Protein AF-A0A395MS22-F1 (afdb_monomer_lite)

Structure (mmCIF, N/CA/C/O backbone):
data_AF-A0A395MS22-F1
#
_entry.id   AF-A0A395MS22-F1
#
loop_
_atom_site.group_PDB
_atom_site.id
_atom_site.type_symbol
_atom_site.label_atom_id
_atom_site.label_alt_id
_atom_site.label_comp_id
_atom_site.label_asym_id
_atom_site.label_entity_id
_atom_site.label_seq_id
_atom_site.pdbx_PDB_ins_code
_atom_site.Cartn_x
_atom_site.Cartn_y
_atom_site.Cartn_z
_atom_site.occupancy
_atom_site.B_iso_or_equiv
_atom_site.auth_seq_id
_atom_site.auth_comp_id
_atom_site.auth_asym_id
_atom_site.auth_atom_id
_atom_site.pdbx_PDB_model_num
ATOM 1 N N . MET A 1 1 ? 5.372 18.280 -70.858 1.00 36.75 1 MET A N 1
ATOM 2 C CA . MET A 1 1 ? 4.639 19.552 -70.678 1.00 36.75 1 MET A CA 1
ATOM 3 C C . MET A 1 1 ? 4.523 19.834 -69.182 1.00 36.75 1 MET A C 1
ATOM 5 O O . MET A 1 1 ? 4.367 18.873 -68.437 1.00 36.75 1 MET A O 1
ATOM 9 N N . PRO A 1 2 ? 4.733 21.084 -68.743 1.00 40.03 2 PRO A N 1
ATOM 10 C CA . PRO A 1 2 ? 5.132 21.445 -67.386 1.00 40.03 2 PRO A CA 1
ATOM 11 C C . PRO A 1 2 ? 3.958 21.828 -66.469 1.00 40.03 2 PRO A C 1
ATOM 13 O O . PRO A 1 2 ? 2.863 22.101 -66.941 1.00 40.03 2 PRO A O 1
ATOM 16 N N . ARG A 1 3 ? 4.280 21.835 -65.163 1.00 41.69 3 ARG A N 1
ATOM 17 C CA . ARG A 1 3 ? 3.742 22.587 -64.005 1.00 41.69 3 ARG A CA 1
ATOM 18 C C . ARG A 1 3 ? 2.444 23.384 -64.189 1.00 41.69 3 ARG A C 1
ATOM 20 O O . ARG A 1 3 ? 2.368 24.204 -65.088 1.00 41.69 3 ARG A O 1
ATOM 27 N N . ILE A 1 4 ? 1.601 23.350 -63.152 1.00 37.75 4 ILE A N 1
ATOM 28 C CA . ILE A 1 4 ? 1.313 24.522 -62.301 1.00 37.75 4 ILE A CA 1
ATOM 29 C C . ILE A 1 4 ? 0.740 24.038 -60.957 1.00 37.75 4 ILE A C 1
ATOM 31 O O . ILE A 1 4 ? -0.178 23.226 -60.901 1.00 37.75 4 ILE A O 1
ATOM 35 N N . ILE A 1 5 ? 1.352 24.533 -59.882 1.00 44.81 5 ILE A N 1
ATOM 36 C CA . ILE A 1 5 ? 0.861 24.513 -58.503 1.00 44.81 5 ILE A CA 1
ATOM 37 C C . ILE A 1 5 ? -0.073 25.716 -58.370 1.00 44.81 5 ILE A C 1
ATOM 39 O O . ILE A 1 5 ? 0.340 26.824 -58.705 1.00 44.81 5 ILE A O 1
ATOM 43 N N . VAL A 1 6 ? -1.282 25.514 -57.849 1.00 39.81 6 VAL A N 1
ATOM 44 C CA . VAL A 1 6 ? -2.082 26.593 -57.260 1.00 39.81 6 VAL A CA 1
ATOM 45 C C . VAL A 1 6 ? -2.468 26.160 -55.856 1.00 39.81 6 VAL A C 1
ATOM 47 O O . VAL A 1 6 ? -3.246 25.232 -55.655 1.00 39.81 6 VAL A O 1
ATOM 50 N N . THR A 1 7 ? -1.846 26.827 -54.895 1.00 39.06 7 THR A N 1
ATOM 51 C CA . THR A 1 7 ? -2.273 26.933 -53.506 1.00 39.06 7 THR A CA 1
ATOM 52 C C . THR A 1 7 ? -3.483 27.858 -53.425 1.00 39.06 7 THR A C 1
ATOM 54 O O . THR A 1 7 ? -3.456 28.936 -54.017 1.00 39.06 7 THR A O 1
ATOM 57 N N . SER A 1 8 ? -4.496 27.482 -52.650 1.00 40.91 8 SER A N 1
ATOM 58 C CA . SER A 1 8 ? -5.418 28.449 -52.057 1.00 40.91 8 SER A CA 1
ATOM 59 C C . SER A 1 8 ? -5.625 28.051 -50.605 1.00 40.91 8 SER A C 1
ATOM 61 O O . SER A 1 8 ? -6.236 27.025 -50.310 1.00 40.91 8 SER A O 1
ATOM 63 N N . ASP A 1 9 ? -5.026 28.850 -49.729 1.00 40.56 9 ASP A N 1
ATOM 64 C CA . ASP A 1 9 ? -5.395 28.946 -48.329 1.00 40.56 9 ASP A CA 1
ATOM 65 C C . ASP A 1 9 ? -6.841 29.435 -48.250 1.00 40.56 9 ASP A C 1
ATOM 67 O O . ASP A 1 9 ? -7.204 30.385 -48.943 1.00 40.56 9 ASP A O 1
ATOM 71 N N . ASP A 1 10 ? -7.639 28.832 -47.371 1.00 38.44 10 ASP A N 1
ATOM 72 C CA . ASP A 1 10 ? -8.689 29.591 -46.712 1.00 38.44 10 ASP A CA 1
ATOM 73 C C . ASP A 1 10 ? -8.792 29.222 -45.234 1.00 38.44 10 ASP A C 1
ATOM 75 O O . ASP A 1 10 ? -8.967 28.075 -44.816 1.00 38.44 10 ASP A O 1
ATOM 79 N N . SER A 1 11 ? -8.606 30.278 -44.457 1.00 42.09 11 SER A N 1
ATOM 80 C CA . SER A 1 11 ? -8.633 30.372 -43.013 1.00 42.09 11 SER A CA 1
ATOM 81 C C . SER A 1 11 ? -10.008 29.986 -42.462 1.00 42.09 11 SER A C 1
ATOM 83 O O . SER A 1 11 ? -10.991 30.690 -42.689 1.00 42.09 11 SER A O 1
ATOM 85 N N . ALA A 1 12 ? -10.044 28.980 -41.591 1.00 39.88 12 ALA A N 1
ATOM 86 C CA . ALA A 1 12 ? -11.049 28.896 -40.539 1.00 39.88 12 ALA A CA 1
ATOM 87 C C . ALA A 1 12 ? -10.348 28.997 -39.179 1.00 39.88 12 ALA A C 1
ATOM 89 O O . ALA A 1 12 ? -9.900 28.009 -38.600 1.00 39.88 12 ALA A O 1
ATOM 90 N N . LYS A 1 13 ? -10.257 30.233 -38.674 1.00 47.75 13 LYS A N 1
ATOM 91 C CA . LYS A 1 13 ? -10.123 30.497 -37.242 1.00 47.75 13 LYS A CA 1
ATOM 92 C C . LYS A 1 13 ? -11.355 29.926 -36.538 1.00 47.75 13 LYS A C 1
ATOM 94 O O . LYS A 1 13 ? -12.445 30.475 -36.662 1.00 47.75 13 LYS A O 1
ATOM 99 N N . ALA A 1 14 ? -11.160 28.868 -35.768 1.00 41.50 14 ALA A N 1
ATOM 100 C CA . ALA A 1 14 ? -12.005 28.560 -34.629 1.00 41.50 14 ALA A CA 1
ATOM 101 C C . ALA A 1 14 ? -11.072 28.386 -33.435 1.00 41.50 14 ALA A C 1
ATOM 103 O O . ALA A 1 14 ? -10.351 27.395 -33.324 1.00 41.50 14 ALA A O 1
ATOM 104 N N . GLU A 1 15 ? -11.053 29.410 -32.586 1.00 50.62 15 GLU A N 1
ATOM 105 C CA . GLU A 1 15 ? -10.594 29.271 -31.217 1.00 50.62 15 GLU A CA 1
ATOM 106 C C . GLU A 1 15 ? -11.362 28.123 -30.568 1.00 50.62 15 GLU A C 1
ATOM 108 O O . GLU A 1 15 ? -12.590 28.050 -30.595 1.00 50.62 15 GLU A O 1
ATOM 113 N N . GLY A 1 16 ? -10.597 27.198 -30.021 1.00 42.25 16 GLY A N 1
ATOM 114 C CA . GLY A 1 16 ? -11.082 26.040 -29.311 1.00 42.25 16 GLY A CA 1
ATOM 115 C C . GLY A 1 16 ? -9.947 25.577 -28.432 1.00 42.25 16 GLY A C 1
ATOM 116 O O . GLY A 1 16 ? -9.308 24.567 -28.722 1.00 42.25 16 GLY A O 1
ATOM 117 N N . ASP A 1 17 ? -9.662 26.366 -27.397 1.00 46.28 17 ASP A N 1
ATOM 118 C CA . ASP A 1 17 ? -8.822 25.973 -26.277 1.00 46.28 17 ASP A CA 1
ATOM 119 C C . ASP A 1 17 ? -9.337 24.649 -25.703 1.00 46.28 17 ASP A C 1
ATOM 121 O O . ASP A 1 17 ? -10.204 24.579 -24.837 1.00 46.28 17 ASP A O 1
ATOM 125 N N . CYS A 1 18 ? -8.795 23.555 -26.216 1.00 46.09 18 CYS A N 1
ATOM 126 C CA . CYS A 1 18 ? -8.894 22.229 -25.632 1.00 46.09 18 CYS A CA 1
ATOM 127 C C . CYS A 1 18 ? -7.489 21.650 -25.491 1.00 46.09 18 CYS A C 1
ATOM 129 O O . CYS A 1 18 ? -7.204 20.503 -25.830 1.00 46.09 18 CYS A O 1
ATOM 131 N N . SER A 1 19 ? -6.606 22.453 -24.893 1.00 47.00 19 SER A N 1
ATOM 132 C CA . SER A 1 19 ? -5.432 21.962 -24.177 1.00 47.00 19 SER A CA 1
ATOM 133 C C . SER A 1 19 ? -5.878 21.257 -22.886 1.00 47.00 19 SER A C 1
ATOM 135 O O . SER A 1 19 ? -5.670 21.733 -21.773 1.00 47.00 19 SER A O 1
ATOM 137 N N . SER A 1 20 ? -6.495 20.086 -23.019 1.00 50.97 20 SER A N 1
ATOM 138 C CA . SER A 1 20 ? -6.638 19.127 -21.920 1.00 50.97 20 SER A CA 1
ATOM 139 C C . SER A 1 20 ? -6.017 17.801 -22.340 1.00 50.97 20 SER A C 1
ATOM 141 O O . SER A 1 20 ? -6.652 16.751 -22.405 1.00 50.97 20 SER A O 1
ATOM 143 N N . SER A 1 21 ? -4.718 17.847 -22.656 1.00 54.06 21 SER A N 1
ATOM 144 C CA . SER A 1 21 ? -3.966 16.618 -22.870 1.00 54.06 21 SER A CA 1
ATOM 145 C C . SER A 1 21 ? -3.987 15.816 -21.564 1.00 54.06 21 SER A C 1
ATOM 147 O O . SER A 1 21 ? -3.520 16.272 -20.520 1.00 54.06 21 SER A O 1
ATOM 149 N N . LEU A 1 22 ? -4.510 14.589 -21.630 1.00 52.47 22 LEU A N 1
ATOM 150 C CA . LEU A 1 22 ? -4.380 13.541 -20.605 1.00 52.47 22 LEU A CA 1
ATOM 151 C C . LEU A 1 22 ? -2.950 13.436 -20.040 1.00 52.47 22 LEU A C 1
ATOM 153 O O . LEU A 1 22 ? -2.745 13.016 -18.906 1.00 52.47 22 LEU A O 1
ATOM 157 N N . ARG A 1 23 ? -1.967 13.869 -20.833 1.00 57.12 23 ARG A N 1
ATOM 158 C CA . ARG A 1 23 ? -0.546 13.931 -20.509 1.00 57.12 23 ARG A CA 1
ATOM 159 C C . ARG A 1 23 ? -0.193 14.941 -19.411 1.00 57.12 23 ARG A C 1
ATOM 161 O O . ARG A 1 23 ? 0.761 14.686 -18.687 1.00 57.12 23 ARG A O 1
ATOM 168 N N . ALA A 1 24 ? -0.938 16.041 -19.273 1.00 53.59 24 ALA A N 1
ATOM 169 C CA . ALA A 1 24 ? -0.745 17.011 -18.190 1.00 53.59 24 ALA A CA 1
ATOM 170 C C . ALA A 1 24 ? -1.230 16.446 -16.844 1.00 53.59 24 ALA A C 1
ATOM 172 O O . ALA A 1 24 ? -0.535 16.549 -15.843 1.00 53.59 24 ALA A O 1
ATOM 173 N N . ARG A 1 25 ? -2.364 15.730 -16.846 1.00 56.53 25 ARG A N 1
ATOM 174 C CA . ARG A 1 25 ? -2.938 15.102 -15.641 1.00 56.53 25 ARG A CA 1
ATOM 175 C C . ARG A 1 25 ? -2.123 13.933 -15.083 1.00 56.53 25 ARG A C 1
ATOM 177 O O . ARG A 1 25 ? -2.318 13.573 -13.934 1.00 56.53 25 ARG A O 1
ATOM 184 N N . LEU A 1 26 ? -1.237 13.339 -15.883 1.00 53.25 26 LEU A N 1
ATOM 185 C CA . LEU A 1 26 ? -0.375 12.229 -15.462 1.00 53.25 26 LEU A CA 1
ATOM 186 C C . LEU A 1 26 ? 0.918 12.681 -14.765 1.00 53.25 26 LEU A C 1
ATOM 188 O O . LEU A 1 26 ? 1.702 11.828 -14.365 1.00 53.25 26 LEU A O 1
ATOM 192 N N . ARG A 1 27 ? 1.191 13.992 -14.698 1.00 52.91 27 ARG A N 1
ATOM 193 C CA . ARG A 1 27 ? 2.413 14.533 -14.080 1.00 52.91 27 ARG A CA 1
ATOM 194 C C . ARG A 1 27 ? 2.196 15.166 -12.707 1.00 52.91 27 ARG A C 1
ATOM 196 O O . ARG A 1 27 ? 3.176 15.306 -11.985 1.00 52.91 27 ARG A O 1
ATOM 203 N N . ASP A 1 28 ? 0.958 15.474 -12.332 1.00 45.06 28 ASP A N 1
ATOM 204 C CA . ASP A 1 28 ? 0.628 16.010 -11.009 1.00 45.06 28 ASP A CA 1
ATOM 205 C C . ASP A 1 28 ? 0.256 14.876 -10.042 1.00 45.06 28 ASP A C 1
ATOM 207 O O . ASP A 1 28 ? -0.880 14.752 -9.587 1.00 45.06 28 ASP A O 1
ATOM 211 N N . ASP A 1 29 ? 1.239 14.034 -9.721 1.00 49.19 29 ASP A N 1
ATOM 212 C CA . ASP A 1 29 ? 1.166 13.118 -8.580 1.00 49.19 29 ASP A CA 1
ATOM 213 C C . ASP A 1 29 ? 1.423 13.912 -7.292 1.00 49.19 29 ASP A C 1
ATOM 215 O O . ASP A 1 29 ? 2.522 13.923 -6.737 1.00 49.19 29 ASP A O 1
ATOM 219 N N . THR A 1 30 ? 0.388 14.595 -6.801 1.00 53.47 30 THR A N 1
ATOM 220 C CA . THR A 1 30 ? 0.322 14.938 -5.373 1.00 53.47 30 THR A CA 1
ATOM 221 C C . THR A 1 30 ? -0.524 13.855 -4.702 1.00 53.47 30 THR A C 1
ATOM 223 O O . THR A 1 30 ? -1.691 13.700 -5.075 1.00 53.47 30 THR A O 1
ATOM 226 N N . PRO A 1 31 ? 0.011 13.062 -3.755 1.00 53.16 31 PRO A N 1
ATOM 227 C CA . PRO A 1 31 ? -0.791 12.053 -3.076 1.00 53.16 31 PRO A CA 1
ATOM 228 C C . PRO A 1 31 ? -1.942 12.741 -2.322 1.00 53.16 31 PRO A C 1
ATOM 230 O O . PRO A 1 31 ? -1.718 13.787 -1.707 1.00 53.16 31 PRO A O 1
ATOM 233 N N . PRO A 1 32 ? -3.173 12.197 -2.345 1.00 48.91 32 PRO A N 1
ATOM 234 C CA . PRO A 1 32 ? -4.266 12.738 -1.552 1.00 48.91 32 PRO A CA 1
ATOM 235 C C . PRO A 1 32 ? -3.952 12.553 -0.064 1.00 48.91 32 PRO A C 1
ATOM 237 O O . PRO A 1 32 ? -4.176 11.496 0.523 1.00 48.91 32 PRO A O 1
ATOM 240 N N . THR A 1 33 ? -3.422 13.603 0.557 1.00 50.25 33 THR A N 1
ATOM 241 C CA . THR A 1 33 ? -3.323 13.725 2.008 1.00 50.25 33 THR A CA 1
ATOM 242 C C . THR A 1 33 ? -4.715 14.040 2.537 1.00 50.25 33 THR A C 1
ATOM 244 O O . THR A 1 33 ? -5.146 15.187 2.447 1.00 50.25 33 THR A O 1
ATOM 247 N N . SER A 1 34 ? -5.438 13.020 3.013 1.00 51.25 34 SER A N 1
ATOM 248 C CA . SER A 1 34 ? -6.336 13.022 4.192 1.00 51.25 34 SER A CA 1
ATOM 249 C C . SER A 1 34 ? -7.382 11.899 4.090 1.00 51.25 34 SER A C 1
ATOM 251 O O . SER A 1 34 ? -8.039 11.773 3.052 1.00 51.25 34 SER A O 1
ATOM 253 N N . PRO A 1 35 ? -7.627 11.123 5.160 1.00 47.34 35 PRO A N 1
ATOM 254 C CA . PRO A 1 35 ? -8.834 10.315 5.272 1.00 47.34 35 PRO A CA 1
ATOM 255 C C . PRO A 1 35 ? -10.059 11.228 5.442 1.00 47.34 35 PRO A C 1
ATOM 257 O O . PRO A 1 35 ? -10.023 12.237 6.140 1.00 47.34 35 PRO A O 1
ATOM 260 N N . SER A 1 36 ? -11.163 10.881 4.783 1.00 45.06 36 SER A N 1
ATOM 261 C CA . SER A 1 3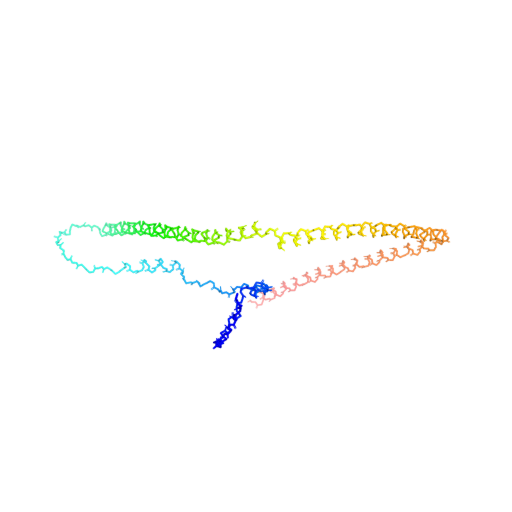6 ? -12.442 11.571 4.957 1.00 45.06 36 SER A CA 1
ATOM 262 C C . SER A 1 36 ? -13.027 11.246 6.338 1.00 45.06 36 SER A C 1
ATOM 264 O O . SER A 1 36 ? -13.686 10.218 6.485 1.00 45.06 36 SER A O 1
ATOM 26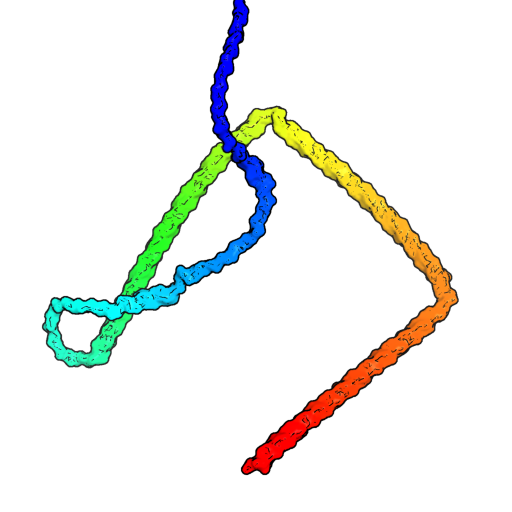6 N N . ASP A 1 37 ? -12.870 12.157 7.303 1.00 50.66 37 ASP A N 1
ATOM 267 C CA . ASP A 1 37 ? -13.540 12.187 8.621 1.00 50.66 37 ASP A CA 1
ATOM 268 C C . ASP A 1 37 ? -15.052 12.475 8.511 1.00 50.66 37 ASP A C 1
ATOM 270 O O . ASP A 1 37 ? -15.602 13.395 9.117 1.00 50.66 37 ASP A O 1
ATOM 274 N N . LYS A 1 38 ? -15.774 11.696 7.703 1.00 47.81 38 LYS A N 1
ATOM 275 C CA . LYS A 1 38 ? -17.240 11.729 7.712 1.00 47.81 38 LYS A CA 1
ATOM 276 C C . LYS A 1 38 ? -17.728 10.614 8.630 1.00 47.81 38 LYS A C 1
ATOM 278 O O . LYS A 1 38 ? -17.510 9.447 8.298 1.00 47.81 38 LYS A O 1
ATOM 283 N N . PRO A 1 39 ? -18.403 10.934 9.752 1.00 43.97 39 PRO A N 1
ATOM 284 C CA . PRO A 1 39 ? -19.029 9.921 10.582 1.00 43.97 39 PRO A CA 1
ATOM 285 C C . PRO A 1 39 ? -19.985 9.118 9.708 1.00 43.97 39 PRO A C 1
ATOM 287 O O . PRO A 1 39 ? -20.851 9.685 9.036 1.00 43.97 39 PRO A O 1
ATOM 290 N N . ILE A 1 40 ? -19.810 7.798 9.703 1.00 47.94 40 ILE A N 1
ATOM 291 C CA . ILE A 1 40 ? -20.763 6.874 9.095 1.00 47.94 40 ILE A CA 1
ATOM 292 C C . ILE A 1 40 ? -22.139 7.237 9.675 1.00 47.94 40 ILE A C 1
ATOM 294 O O . ILE A 1 40 ? -22.284 7.254 10.902 1.00 47.94 40 ILE A O 1
ATOM 298 N N . PRO A 1 41 ? -23.145 7.582 8.850 1.00 46.41 41 PRO A N 1
ATOM 299 C CA . PRO A 1 41 ? -24.439 7.950 9.381 1.00 46.41 41 PRO A CA 1
ATOM 300 C C . PRO A 1 41 ? -25.032 6.715 10.055 1.00 46.41 41 PRO A C 1
ATOM 302 O O . PRO A 1 41 ? -25.418 5.759 9.384 1.00 46.41 41 PRO A O 1
ATOM 305 N N . TYR A 1 42 ? -25.135 6.755 11.384 1.00 49.41 42 TYR A N 1
ATOM 306 C CA . TYR A 1 42 ? -25.958 5.861 12.198 1.00 49.41 42 TYR A CA 1
ATOM 307 C C . TYR A 1 42 ? -27.445 6.115 11.885 1.00 49.41 42 TYR A C 1
ATOM 309 O O . TYR A 1 42 ? -28.226 6.569 12.715 1.00 49.41 42 TYR A O 1
ATOM 317 N N . LYS A 1 43 ? -27.854 5.867 10.641 1.00 52.12 43 LYS A N 1
ATOM 318 C CA . LYS A 1 43 ? -29.240 5.915 10.176 1.00 52.12 43 LYS A CA 1
ATOM 319 C C . LYS A 1 43 ? -29.645 4.515 9.747 1.00 52.12 43 LYS A C 1
ATOM 321 O O . LYS A 1 43 ? -29.776 4.248 8.563 1.00 52.12 43 LYS A O 1
ATOM 326 N N . ASN A 1 44 ? -29.716 3.618 10.725 1.00 56.53 44 ASN A N 1
ATOM 327 C CA . ASN A 1 44 ? -30.572 2.428 10.757 1.00 56.53 44 ASN A CA 1
ATOM 328 C C . ASN A 1 44 ? -30.199 1.634 12.006 1.00 56.53 44 ASN A C 1
ATOM 330 O O . ASN A 1 44 ? -29.506 0.620 11.952 1.00 56.53 44 ASN A O 1
ATOM 334 N N . ASN A 1 45 ? -30.638 2.131 13.164 1.00 58.06 45 ASN A N 1
ATOM 335 C CA . ASN A 1 45 ? -30.622 1.328 14.374 1.00 58.06 45 ASN A CA 1
ATOM 336 C C . ASN A 1 45 ? -31.663 0.213 14.192 1.00 58.06 45 ASN A C 1
ATOM 338 O O . ASN A 1 45 ? -32.861 0.428 14.384 1.00 58.06 45 ASN A O 1
ATOM 342 N N . ILE A 1 46 ? -31.194 -0.961 13.762 1.00 59.50 46 ILE A N 1
ATOM 343 C CA . ILE A 1 46 ? -31.990 -2.175 13.519 1.00 59.50 46 ILE A CA 1
ATOM 344 C C . ILE A 1 46 ? -32.885 -2.481 14.731 1.00 59.50 46 ILE A C 1
ATOM 346 O O . ILE A 1 46 ? -34.016 -2.935 14.569 1.00 59.50 46 ILE A O 1
ATOM 350 N N . TYR A 1 47 ? -32.428 -2.128 15.935 1.00 51.25 47 TYR A N 1
ATOM 351 C CA . TYR A 1 47 ? -33.178 -2.258 17.179 1.00 51.25 47 TYR A CA 1
ATOM 352 C C . TYR A 1 47 ? -34.501 -1.470 17.152 1.00 51.25 47 TYR A C 1
ATOM 354 O O . TYR A 1 47 ? -35.560 -2.011 17.466 1.00 51.25 47 TYR A O 1
ATOM 362 N N . HIS A 1 48 ? -34.490 -0.222 16.672 1.00 58.97 48 HIS A N 1
ATOM 363 C CA . HIS A 1 48 ? -35.709 0.583 16.532 1.00 58.97 48 HIS A CA 1
ATOM 364 C C . HIS A 1 48 ? -36.622 0.090 15.406 1.00 58.97 48 HIS A C 1
ATOM 366 O O . HIS A 1 48 ? -37.844 0.159 15.534 1.00 58.97 48 HIS A O 1
ATOM 372 N N . GLN A 1 49 ? -36.057 -0.445 14.323 1.00 61.06 49 GLN A N 1
ATOM 373 C CA . GLN A 1 49 ? -36.837 -0.963 13.198 1.00 61.06 49 GLN A CA 1
ATOM 374 C C . GLN A 1 49 ? -37.597 -2.247 13.572 1.00 61.06 49 GLN A C 1
ATOM 376 O O . GLN A 1 49 ? -38.758 -2.414 13.192 1.00 61.06 49 GLN A O 1
ATOM 381 N N . VAL A 1 50 ? -36.988 -3.119 14.381 1.00 57.12 50 VAL A N 1
ATOM 382 C CA . VAL A 1 50 ? -37.642 -4.317 14.932 1.00 57.12 50 VAL A CA 1
ATOM 383 C C . VAL A 1 50 ? -38.761 -3.928 15.904 1.00 57.12 50 VAL A C 1
ATOM 385 O O . VAL A 1 50 ? -39.869 -4.455 15.796 1.00 57.12 50 VAL A O 1
ATOM 388 N N . HIS A 1 51 ? -38.536 -2.936 16.770 1.00 59.53 51 HIS A N 1
ATOM 389 C CA . HIS A 1 51 ? -39.575 -2.433 17.676 1.00 59.53 51 HIS A CA 1
ATOM 390 C C . HIS A 1 51 ? -40.752 -1.767 16.943 1.00 59.53 51 HIS A C 1
ATOM 392 O O . HIS A 1 51 ? -41.905 -2.016 17.295 1.00 59.53 51 HIS A O 1
ATOM 398 N N . ALA A 1 52 ? -40.500 -0.993 15.883 1.00 62.25 52 ALA A N 1
ATOM 399 C CA . ALA A 1 52 ? -41.559 -0.398 15.060 1.00 62.25 52 ALA A CA 1
ATOM 400 C C . ALA A 1 52 ? -42.393 -1.459 14.313 1.00 62.25 52 ALA A C 1
ATOM 402 O O . ALA A 1 52 ? -43.609 -1.314 14.162 1.00 62.25 52 ALA A O 1
ATOM 403 N N . SER A 1 53 ? -41.752 -2.556 13.899 1.00 56.09 53 SER A N 1
ATOM 404 C CA . SER A 1 53 ? -42.397 -3.685 13.213 1.00 56.09 53 SER A CA 1
ATOM 405 C C . SER A 1 53 ? -43.279 -4.534 14.137 1.00 56.09 53 SER A C 1
ATOM 407 O O . SER A 1 53 ? -44.198 -5.199 13.660 1.00 56.09 53 SER A O 1
ATOM 409 N N . LEU A 1 54 ? -42.992 -4.529 15.442 1.00 57.00 54 LEU A N 1
ATOM 410 C CA . LEU A 1 54 ? -43.757 -5.231 16.478 1.00 57.00 54 LEU A CA 1
ATOM 411 C C . LEU A 1 54 ? -44.861 -4.348 17.081 1.00 57.00 54 LEU A C 1
ATOM 413 O O . LEU A 1 54 ? -45.935 -4.850 17.399 1.00 57.00 54 LEU A O 1
ATOM 417 N N . GLY A 1 55 ? -44.636 -3.034 17.191 1.00 50.44 55 GLY A N 1
ATOM 418 C CA . GLY A 1 55 ? -45.601 -2.091 17.769 1.00 50.44 55 GLY A CA 1
ATOM 419 C C . GLY A 1 55 ? -46.814 -1.783 16.883 1.00 50.44 55 GLY A C 1
ATOM 420 O O . GLY A 1 55 ? -47.845 -1.347 17.385 1.00 50.44 55 GLY A O 1
ATOM 421 N N . THR A 1 56 ? -46.728 -2.032 15.573 1.00 48.09 56 THR A N 1
ATOM 422 C CA . THR A 1 56 ? -47.785 -1.684 14.604 1.00 48.09 56 THR A CA 1
ATOM 423 C C . THR A 1 56 ? -48.852 -2.766 14.392 1.00 48.09 56 THR A C 1
ATOM 425 O O . THR A 1 56 ? -49.879 -2.472 13.791 1.00 48.09 56 THR A O 1
ATOM 428 N N . HIS A 1 57 ? -48.680 -3.987 14.918 1.00 48.56 57 HIS A N 1
ATOM 429 C CA . HIS A 1 57 ? -49.658 -5.088 14.764 1.00 48.56 57 HIS A CA 1
ATOM 430 C C . HIS A 1 57 ? -50.702 -5.181 15.894 1.00 48.56 57 HIS A C 1
ATOM 432 O O . HIS A 1 57 ? -51.496 -6.117 15.925 1.00 48.56 57 HIS A O 1
ATOM 438 N N . LEU A 1 58 ? -50.749 -4.202 16.807 1.00 46.56 58 LEU A N 1
ATOM 439 C CA . LEU A 1 58 ? -51.755 -4.136 17.881 1.00 46.56 58 LEU A CA 1
ATOM 440 C C . LEU A 1 58 ? -53.069 -3.444 17.475 1.00 46.56 58 LEU A C 1
ATOM 442 O O . LEU A 1 58 ? -53.997 -3.367 18.282 1.00 46.56 58 LEU A O 1
ATOM 446 N N . THR A 1 59 ? -53.212 -2.982 16.231 1.00 47.44 59 THR A N 1
ATOM 447 C CA . THR A 1 59 ? -54.508 -2.522 15.717 1.00 47.44 59 THR A CA 1
ATOM 448 C C . THR A 1 59 ? -55.337 -3.719 15.259 1.00 47.44 59 THR A C 1
ATOM 450 O O . THR A 1 59 ? -55.367 -4.111 14.096 1.00 47.44 59 THR A O 1
ATOM 453 N N . VAL A 1 60 ? -56.026 -4.313 16.232 1.00 48.69 60 VAL A N 1
ATOM 454 C CA . VAL A 1 60 ? -57.100 -5.294 16.040 1.00 48.69 60 VAL A CA 1
ATOM 455 C C . VAL A 1 60 ? -58.030 -4.836 14.902 1.00 48.69 60 VAL A C 1
ATOM 457 O O . VAL A 1 60 ? -58.660 -3.779 15.030 1.00 48.69 60 VAL A O 1
ATOM 460 N N . PRO A 1 61 ? -58.184 -5.599 13.802 1.00 41.66 61 PRO A N 1
ATOM 461 C CA . PRO A 1 61 ? -59.208 -5.304 12.813 1.00 41.66 61 PRO A CA 1
ATOM 462 C C . PRO A 1 61 ? -60.581 -5.542 13.444 1.00 41.66 61 PRO A C 1
ATOM 464 O O . PRO A 1 61 ? -60.875 -6.633 13.941 1.00 41.66 61 PRO A O 1
ATOM 467 N N . LYS A 1 62 ? -61.432 -4.510 13.431 1.00 51.78 62 LYS A N 1
ATOM 468 C CA . LYS A 1 62 ? -62.841 -4.623 13.815 1.00 51.78 62 LYS A CA 1
ATOM 469 C C . LYS A 1 62 ? -63.517 -5.716 12.983 1.00 51.78 62 LYS A C 1
ATOM 471 O O . LYS A 1 62 ? -63.400 -5.777 11.763 1.00 51.78 62 LYS A O 1
ATOM 476 N N . THR A 1 63 ? -64.222 -6.569 13.708 1.00 50.38 63 THR A N 1
ATOM 477 C CA . THR A 1 63 ? -64.948 -7.758 13.277 1.00 50.38 63 THR A CA 1
ATOM 478 C C . THR A 1 63 ? -65.910 -7.512 12.111 1.00 50.38 63 THR A C 1
ATOM 480 O O . THR A 1 63 ? -66.700 -6.570 12.120 1.00 50.38 63 THR A O 1
ATOM 483 N N . THR A 1 64 ? -65.949 -8.446 11.157 1.00 37.56 64 THR A N 1
ATOM 484 C CA . THR A 1 64 ? -67.167 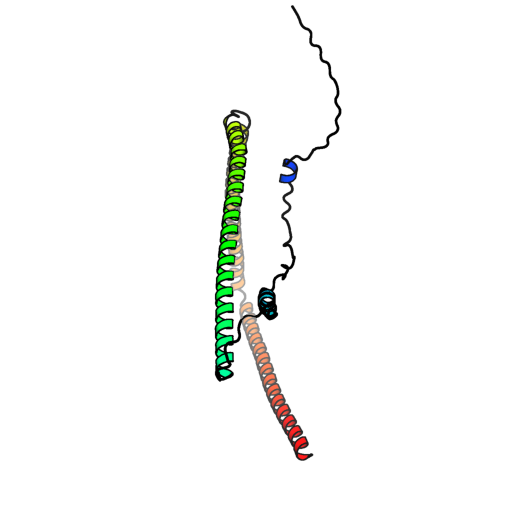-8.727 10.383 1.00 37.56 64 THR A CA 1
ATOM 485 C C . THR A 1 64 ? -67.701 -10.100 10.775 1.00 37.56 64 THR A C 1
ATOM 487 O O . THR A 1 64 ? -67.009 -11.114 10.764 1.00 37.56 64 THR A O 1
ATOM 490 N N . LYS A 1 65 ? -68.949 -10.066 11.240 1.00 59.94 65 LYS A N 1
ATOM 491 C CA . LYS A 1 65 ? -69.734 -11.141 11.845 1.00 59.94 65 LYS A CA 1
ATOM 492 C C . LYS A 1 65 ? -69.861 -12.351 10.916 1.00 59.94 65 LYS A C 1
ATOM 494 O O . LYS A 1 65 ? -70.223 -12.163 9.758 1.00 59.94 65 LYS A O 1
ATOM 499 N N . LYS A 1 66 ? -69.793 -13.568 11.474 1.00 38.06 66 LYS A N 1
ATOM 500 C CA . LYS A 1 66 ? -70.818 -14.598 11.222 1.00 38.06 66 LYS A CA 1
ATOM 501 C C . LYS A 1 66 ? -70.809 -15.733 12.258 1.00 38.06 66 LYS A C 1
ATOM 503 O O . LYS A 1 66 ? -69.794 -16.364 12.507 1.00 38.06 66 LYS A O 1
ATOM 508 N N . VAL A 1 67 ? -72.026 -15.960 12.758 1.00 39.94 67 VAL A N 1
ATOM 509 C CA . VAL A 1 67 ? -72.605 -17.152 13.398 1.00 39.94 67 VAL A CA 1
ATOM 510 C C . VAL A 1 67 ? -72.106 -17.523 14.800 1.00 39.94 67 VAL A C 1
ATOM 512 O O . VAL A 1 67 ? -71.068 -18.133 15.016 1.00 39.94 67 VAL A O 1
ATOM 515 N N . ILE A 1 68 ? -72.974 -17.171 15.748 1.00 51.94 68 ILE A N 1
ATOM 516 C CA . ILE A 1 68 ? -73.025 -17.574 17.150 1.00 51.94 68 ILE A CA 1
ATOM 517 C C . ILE A 1 68 ? -73.149 -19.104 17.236 1.00 51.94 68 ILE A C 1
ATOM 519 O O . ILE A 1 68 ? -74.140 -19.668 16.776 1.00 51.94 68 ILE A O 1
ATOM 523 N N . GLN A 1 69 ? -72.188 -19.760 17.888 1.00 41.53 69 GLN A N 1
ATOM 524 C CA . GLN A 1 69 ? -72.428 -21.018 18.599 1.00 41.53 69 GLN A CA 1
ATOM 525 C C . GLN A 1 69 ? -72.398 -20.731 20.105 1.00 41.53 69 GLN A C 1
ATOM 527 O O . GLN A 1 69 ? -71.636 -19.886 20.573 1.00 41.53 69 GLN A O 1
ATOM 532 N N . LYS A 1 70 ? -73.317 -21.377 20.830 1.00 38.78 70 LYS A N 1
ATOM 533 C CA . LYS A 1 70 ? -73.639 -21.164 22.250 1.00 38.78 70 LYS A CA 1
ATOM 534 C C . LYS A 1 70 ? -72.389 -21.173 23.151 1.00 38.78 70 LYS A C 1
ATOM 536 O O . LYS A 1 70 ? -71.479 -21.958 22.892 1.00 38.78 70 LYS A O 1
ATOM 541 N N . PRO A 1 71 ? -72.363 -20.374 24.237 1.00 46.12 71 PRO A N 1
ATOM 542 C CA . PRO A 1 71 ? -71.256 -20.369 25.181 1.00 46.12 71 PRO A CA 1
ATOM 543 C C . PRO A 1 71 ? -71.321 -21.641 26.031 1.00 46.12 71 PRO A C 1
ATOM 545 O O . PRO A 1 71 ? -71.962 -21.694 27.078 1.00 46.12 71 PRO A O 1
ATOM 548 N N . GLU A 1 72 ? -70.667 -22.697 25.562 1.00 48.59 72 GLU A N 1
ATOM 549 C CA . GLU A 1 72 ? -70.201 -23.756 26.447 1.00 48.59 72 GLU A CA 1
ATOM 550 C C . GLU A 1 72 ? -69.265 -23.091 27.466 1.00 48.59 72 GLU A C 1
ATOM 552 O O . GLU A 1 72 ? -68.449 -22.252 27.075 1.00 48.59 72 GLU A O 1
ATOM 557 N N . LYS A 1 73 ? -69.433 -23.378 28.764 1.00 53.88 73 LYS A N 1
ATOM 558 C CA . LYS A 1 73 ? -68.665 -22.793 29.879 1.00 53.88 73 LYS A CA 1
ATOM 559 C C . LYS A 1 73 ? -67.172 -23.125 29.735 1.00 53.88 73 LYS A C 1
ATOM 561 O O . LYS A 1 73 ? -66.644 -23.981 30.435 1.00 53.88 73 LYS A O 1
ATOM 566 N N . ARG A 1 74 ? -66.482 -22.481 28.798 1.00 61.66 74 ARG A N 1
ATOM 567 C CA . ARG A 1 74 ? -65.042 -22.596 28.627 1.00 61.66 74 ARG A CA 1
ATOM 568 C C . ARG A 1 74 ? -64.402 -21.665 29.624 1.00 61.66 74 ARG A C 1
ATOM 570 O O . ARG A 1 74 ? -64.555 -20.450 29.511 1.00 61.66 74 ARG A O 1
ATOM 577 N N . ASP A 1 75 ? -63.704 -22.282 30.568 1.00 79.44 75 ASP A N 1
ATOM 578 C CA . ASP A 1 75 ? -62.761 -21.651 31.477 1.00 79.44 75 ASP A CA 1
ATOM 579 C C . ASP A 1 75 ? -62.062 -20.462 30.775 1.00 79.44 75 ASP A C 1
ATOM 581 O O . ASP A 1 75 ? -61.434 -20.660 29.726 1.00 79.44 75 ASP A O 1
ATOM 585 N N . PRO A 1 76 ? -62.198 -19.222 31.279 1.00 81.25 76 PRO A N 1
ATOM 586 C CA . PRO A 1 76 ? -61.572 -18.049 30.670 1.00 81.25 76 PRO A CA 1
ATOM 587 C C . PRO A 1 76 ? -60.051 -18.214 30.540 1.00 81.25 76 PRO A C 1
ATOM 589 O O . PRO A 1 76 ? -59.460 -17.712 29.581 1.00 81.25 76 PRO A O 1
ATOM 592 N N . ALA A 1 77 ? -59.417 -18.998 31.420 1.00 79.69 77 ALA A N 1
ATOM 593 C CA . ALA A 1 77 ? -58.001 -19.324 31.303 1.00 79.69 77 ALA A CA 1
ATOM 594 C C . ALA A 1 77 ? -57.700 -20.253 30.110 1.00 79.69 77 ALA A C 1
ATOM 596 O O . ALA A 1 77 ? -56.610 -20.194 29.541 1.00 79.69 77 ALA A O 1
ATOM 597 N N . ALA A 1 78 ? -58.640 -21.101 29.683 1.00 81.38 78 ALA A N 1
ATOM 598 C CA . ALA A 1 78 ? -58.501 -21.909 28.470 1.00 81.38 78 ALA A CA 1
ATOM 599 C C . ALA A 1 78 ? -58.621 -21.060 27.191 1.00 81.38 78 ALA A C 1
ATOM 601 O O . ALA A 1 78 ? -57.876 -21.282 26.238 1.00 81.38 78 ALA A O 1
ATOM 602 N N . GLN A 1 79 ? -59.497 -20.049 27.179 1.00 83.31 79 GLN A N 1
ATOM 603 C CA . GLN A 1 79 ? -59.622 -19.116 26.048 1.00 83.31 79 GLN A CA 1
ATOM 604 C C . GLN A 1 79 ? -58.375 -18.241 25.895 1.00 83.31 79 GLN A C 1
ATOM 606 O O . GLN A 1 79 ? -57.884 -18.049 24.784 1.00 83.31 79 GLN A O 1
ATOM 611 N N . LEU A 1 80 ? -57.829 -17.759 27.015 1.00 84.69 80 LEU A N 1
ATOM 612 C CA . LEU A 1 80 ? -56.590 -16.992 27.022 1.00 84.69 80 LEU A CA 1
ATOM 613 C C . LEU A 1 80 ? -55.418 -17.829 26.486 1.00 84.69 80 LEU A C 1
ATOM 615 O O . LEU A 1 80 ? -54.678 -17.363 25.623 1.00 84.69 80 LEU A O 1
ATOM 619 N N . ARG A 1 81 ? -55.290 -19.086 26.933 1.00 86.12 81 ARG A N 1
ATOM 620 C CA . ARG A 1 81 ? -54.272 -20.026 26.430 1.00 86.12 81 ARG A CA 1
ATOM 621 C C . ARG A 1 81 ? -54.386 -20.264 24.920 1.00 86.12 81 ARG A C 1
ATOM 623 O O . ARG A 1 81 ? -53.364 -20.212 24.240 1.00 86.12 81 ARG A O 1
ATOM 630 N N . ASP A 1 82 ? -55.595 -20.465 24.388 1.00 86.31 82 ASP A N 1
ATOM 631 C CA . ASP A 1 82 ? -55.811 -20.637 22.939 1.00 86.31 82 ASP A CA 1
ATOM 632 C C . ASP A 1 82 ? -55.458 -19.358 22.154 1.00 86.31 82 ASP A C 1
ATOM 634 O O . ASP A 1 82 ? -54.790 -19.419 21.122 1.00 86.31 82 ASP A O 1
ATOM 638 N N . LEU A 1 83 ? -55.811 -18.174 22.670 1.00 89.31 83 LEU A N 1
ATOM 639 C CA . LEU A 1 83 ? -55.432 -16.893 22.059 1.00 89.31 83 LEU A CA 1
ATOM 640 C C . LEU A 1 83 ? -53.912 -16.688 22.027 1.00 89.31 83 LEU A C 1
ATOM 642 O O . LEU A 1 83 ? -53.378 -16.308 20.985 1.00 89.31 83 LEU A O 1
ATOM 646 N N . TYR A 1 84 ? -53.204 -16.981 23.123 1.00 91.25 84 TYR A N 1
ATOM 647 C CA . TYR A 1 84 ? -51.740 -16.903 23.157 1.00 91.25 84 TYR A CA 1
ATOM 648 C C . TYR A 1 84 ? -51.087 -17.915 22.215 1.00 91.25 84 TYR A C 1
ATOM 650 O O . TYR A 1 84 ? -50.149 -17.554 21.506 1.00 91.25 84 TYR A O 1
ATOM 658 N N . ALA A 1 85 ? -51.594 -19.149 22.152 1.00 93.94 85 ALA A N 1
ATOM 659 C CA . ALA A 1 85 ? -51.086 -20.165 21.235 1.00 93.94 85 ALA A CA 1
ATOM 660 C C . ALA A 1 85 ? -51.269 -19.745 19.768 1.00 93.94 85 ALA A C 1
ATOM 662 O O . ALA A 1 85 ? -50.328 -19.828 18.978 1.00 93.94 85 ALA A O 1
ATOM 663 N N . ARG A 1 86 ? -52.444 -19.213 19.406 1.00 91.69 86 ARG A N 1
ATOM 664 C CA . ARG A 1 86 ? -52.714 -18.693 18.055 1.00 91.69 86 ARG A CA 1
ATOM 665 C C . ARG A 1 86 ? -51.869 -17.475 17.718 1.00 91.69 86 ARG A C 1
ATOM 667 O O . ARG A 1 86 ? -51.371 -17.378 16.601 1.00 91.69 86 ARG A O 1
ATOM 674 N N . MET A 1 87 ? -51.697 -16.553 18.663 1.00 93.50 87 MET A N 1
ATOM 675 C CA . MET A 1 87 ? -50.847 -15.380 18.471 1.00 93.50 87 MET A CA 1
ATOM 676 C C . MET A 1 87 ? -49.384 -15.792 18.287 1.00 93.50 87 MET A C 1
ATOM 678 O O . MET A 1 87 ? -48.741 -15.329 17.350 1.00 93.50 87 MET A O 1
ATOM 682 N N . GLY A 1 88 ? -48.882 -16.707 19.121 1.00 92.75 88 GLY A N 1
ATOM 683 C CA . GLY A 1 88 ? -47.535 -17.262 18.997 1.00 92.75 88 GLY A CA 1
ATOM 684 C C . GLY A 1 88 ? -47.322 -17.963 17.656 1.00 92.75 88 GLY A C 1
ATOM 685 O O . GLY A 1 88 ? -46.330 -17.695 16.978 1.00 92.75 88 GLY A O 1
ATOM 686 N N . LEU A 1 89 ? -48.289 -18.781 17.225 1.00 94.06 89 LEU A N 1
ATOM 687 C CA . LEU A 1 89 ? -48.260 -19.422 15.912 1.00 94.06 89 LEU A CA 1
ATOM 688 C C . LEU A 1 89 ? -48.234 -18.384 14.785 1.00 94.06 89 LEU A C 1
ATOM 690 O O . LEU A 1 89 ? -47.397 -18.494 13.898 1.00 94.06 89 LEU A O 1
ATOM 694 N N . ASN A 1 90 ? -49.087 -17.358 14.845 1.00 93.94 90 ASN A N 1
ATOM 695 C CA . ASN A 1 90 ? -49.156 -16.315 13.823 1.00 93.94 90 ASN A CA 1
ATOM 696 C C . ASN A 1 90 ? -47.858 -15.491 13.737 1.00 93.94 90 ASN A C 1
ATOM 698 O O . ASN A 1 90 ? -47.367 -15.202 12.644 1.00 93.94 90 ASN A O 1
ATOM 702 N N . ILE A 1 91 ? -47.261 -15.145 14.883 1.00 94.50 91 ILE A N 1
ATOM 703 C CA . ILE A 1 91 ? -45.961 -14.461 14.939 1.00 94.50 91 ILE A CA 1
ATOM 704 C C . ILE A 1 91 ? -44.883 -15.342 14.307 1.00 94.50 91 ILE A C 1
ATOM 706 O O . ILE A 1 91 ? -44.113 -14.862 13.476 1.00 94.50 91 ILE A O 1
ATOM 710 N N . HIS A 1 92 ? -44.850 -16.629 14.652 1.00 95.25 92 HIS A N 1
ATOM 711 C CA . HIS A 1 92 ? -43.874 -17.568 14.114 1.00 95.25 92 HIS A CA 1
ATOM 712 C C . HIS A 1 92 ? -44.033 -17.760 12.598 1.00 95.25 92 HIS A C 1
ATOM 714 O O . HIS A 1 92 ? -43.059 -17.628 11.857 1.00 95.25 92 HIS A O 1
ATOM 720 N N . THR A 1 93 ? -45.254 -17.996 12.105 1.00 95.00 93 THR A N 1
ATOM 721 C CA . THR A 1 93 ? -45.519 -18.159 10.666 1.00 95.00 93 THR A CA 1
ATOM 722 C C . THR A 1 93 ? -45.208 -16.887 9.886 1.00 95.00 93 THR A C 1
ATOM 724 O O . THR A 1 93 ? -44.584 -16.956 8.828 1.00 95.00 93 THR A O 1
ATOM 727 N N . THR A 1 94 ? -45.566 -15.717 10.423 1.00 95.88 94 THR A N 1
ATOM 728 C CA . THR A 1 94 ? -45.249 -14.419 9.807 1.00 95.88 94 THR A CA 1
ATOM 729 C C . THR A 1 94 ? -43.743 -14.159 9.805 1.00 95.88 94 THR A C 1
ATOM 731 O O . THR A 1 94 ? -43.198 -13.673 8.814 1.00 95.88 94 THR A O 1
ATOM 734 N N . GLY A 1 95 ? -43.052 -14.511 10.892 1.00 95.88 95 GLY A N 1
ATOM 735 C CA . GLY A 1 95 ? -41.600 -14.413 11.001 1.00 95.88 95 GLY A CA 1
ATOM 736 C C . GLY A 1 95 ? -40.888 -15.266 9.954 1.00 95.88 95 GLY A C 1
ATOM 737 O O . GLY A 1 95 ? -40.029 -14.757 9.236 1.00 95.88 95 GLY A O 1
ATOM 738 N N . ILE A 1 96 ? -41.295 -16.531 9.799 1.00 96.38 96 ILE A N 1
ATOM 739 C CA . ILE A 1 96 ? -40.752 -17.425 8.766 1.00 96.38 96 ILE A CA 1
ATOM 740 C C . ILE A 1 96 ? -41.025 -16.877 7.365 1.00 96.38 96 ILE A C 1
ATOM 742 O O . ILE A 1 96 ? -40.104 -16.831 6.551 1.00 96.38 96 ILE A O 1
ATOM 746 N N . ALA A 1 97 ? -42.250 -16.424 7.083 1.00 95.44 97 ALA A N 1
ATOM 747 C CA . ALA A 1 97 ? -42.601 -15.876 5.774 1.00 95.44 97 ALA A CA 1
ATOM 748 C C . ALA A 1 97 ? -41.722 -14.667 5.409 1.00 95.44 97 ALA A C 1
ATOM 750 O O . ALA A 1 97 ? -41.147 -14.628 4.322 1.00 95.44 97 ALA A O 1
ATOM 751 N N . ARG A 1 98 ? -41.525 -13.731 6.347 1.00 94.69 98 ARG A N 1
ATOM 752 C CA . ARG A 1 98 ? -40.643 -12.567 6.149 1.00 94.69 98 ARG A CA 1
ATOM 753 C C . ARG A 1 98 ? -39.179 -12.959 5.973 1.00 94.69 98 ARG A C 1
ATOM 755 O O . ARG A 1 98 ? -38.487 -12.354 5.162 1.00 94.69 98 ARG A O 1
ATOM 762 N N . LEU A 1 99 ? -38.694 -13.961 6.708 1.00 96.19 99 LEU A N 1
ATOM 763 C CA . LEU A 1 99 ? -37.328 -14.467 6.538 1.00 96.19 99 LEU A CA 1
ATOM 764 C C . LEU A 1 99 ? -37.129 -15.104 5.160 1.00 96.19 99 LEU A C 1
ATOM 766 O O . LEU A 1 99 ? -36.097 -14.880 4.527 1.00 96.19 99 LEU A O 1
ATOM 770 N N . MET A 1 100 ? -38.109 -15.870 4.680 1.00 96.44 100 MET A N 1
ATOM 771 C CA . MET A 1 100 ? -38.076 -16.448 3.336 1.00 96.44 100 MET A CA 1
ATOM 772 C C . MET A 1 100 ? -38.104 -15.366 2.255 1.00 96.44 100 MET A C 1
ATOM 774 O O . MET A 1 100 ? -37.308 -15.426 1.319 1.00 96.44 100 MET A O 1
ATOM 778 N N . GLU A 1 101 ? -38.950 -14.349 2.412 1.00 96.75 101 GLU A N 1
ATOM 779 C CA . GLU A 1 101 ? -39.014 -13.209 1.498 1.00 96.75 101 GLU A CA 1
ATOM 780 C C . GLU A 1 101 ? -37.698 -12.419 1.482 1.00 96.75 101 GLU A C 1
ATOM 782 O O . GLU A 1 101 ? -37.136 -12.172 0.416 1.00 96.75 101 GLU A O 1
ATOM 787 N N . ALA A 1 102 ? -37.144 -12.093 2.652 1.00 96.38 102 ALA A N 1
ATOM 788 C CA . ALA A 1 102 ? -35.861 -11.406 2.760 1.00 96.38 102 ALA A CA 1
ATOM 789 C C . ALA A 1 102 ? -34.727 -12.225 2.124 1.00 96.38 102 ALA A C 1
ATOM 791 O O . ALA A 1 102 ? -33.901 -11.681 1.391 1.00 96.38 102 ALA A O 1
ATOM 792 N N . LYS A 1 103 ? -34.708 -13.547 2.344 1.00 96.12 103 LYS A N 1
ATOM 793 C CA . LYS A 1 103 ? -33.748 -14.452 1.700 1.00 96.12 103 LYS A CA 1
ATOM 794 C C . LYS A 1 103 ? -33.883 -14.416 0.178 1.00 96.12 103 LYS A C 1
ATOM 796 O O . LYS A 1 103 ? -32.865 -14.373 -0.510 1.00 96.12 103 LYS A O 1
ATOM 801 N N . HIS A 1 104 ? -35.110 -14.414 -0.339 1.00 97.19 104 HIS A N 1
ATOM 802 C CA . HIS A 1 104 ? -35.363 -14.315 -1.772 1.00 97.19 104 HIS A CA 1
ATOM 803 C C . HIS A 1 104 ? -34.859 -12.981 -2.340 1.00 97.19 104 HIS A C 1
ATOM 805 O O . HIS A 1 104 ? -34.062 -12.989 -3.272 1.00 97.19 104 HIS A O 1
ATOM 811 N N . GLN A 1 105 ? -35.203 -11.852 -1.712 1.00 96.25 105 GLN A N 1
ATOM 812 C CA . GLN A 1 105 ? -34.746 -10.520 -2.131 1.00 96.25 105 GLN A CA 1
ATOM 813 C C . GLN A 1 105 ? -33.214 -10.382 -2.114 1.00 96.25 105 GLN A C 1
ATOM 815 O O . GLN A 1 105 ? -32.628 -9.785 -3.019 1.00 96.25 105 GLN A O 1
ATOM 820 N N . VAL A 1 106 ? -32.543 -10.944 -1.100 1.00 96.75 106 VAL A N 1
ATOM 821 C CA . VAL A 1 106 ? -31.072 -10.987 -1.036 1.00 96.75 106 VAL A CA 1
ATOM 822 C C . VAL A 1 106 ? -30.497 -11.830 -2.177 1.00 96.75 106 VAL A C 1
ATOM 824 O O . VAL A 1 106 ? -29.478 -11.449 -2.754 1.00 96.75 106 VAL A O 1
ATOM 827 N N . GLY A 1 107 ? -31.146 -12.946 -2.522 1.00 96.81 107 GLY A N 1
ATOM 828 C CA . GLY A 1 107 ? -30.794 -13.771 -3.679 1.00 96.81 107 GLY A CA 1
ATOM 829 C C . GLY A 1 107 ? -30.861 -12.985 -4.987 1.00 96.81 107 GLY A C 1
ATOM 830 O O . GLY A 1 107 ? -29.861 -12.903 -5.696 1.00 96.81 107 GLY A O 1
ATOM 831 N N . THR A 1 108 ? -31.985 -12.313 -5.244 1.00 97.12 108 THR A N 1
ATOM 832 C CA . THR A 1 108 ? -32.180 -11.491 -6.448 1.00 97.12 108 THR A CA 1
ATOM 833 C C . THR A 1 108 ? -31.129 -10.387 -6.559 1.00 97.12 108 THR A C 1
ATOM 835 O O . THR A 1 108 ? -30.465 -10.261 -7.585 1.00 97.12 108 THR A O 1
ATOM 838 N N . LYS A 1 109 ? -30.888 -9.630 -5.478 1.00 97.00 109 LYS A N 1
ATOM 839 C CA . LYS A 1 109 ? -29.861 -8.574 -5.482 1.00 97.00 109 LYS A CA 1
ATOM 840 C C . LYS A 1 109 ? -28.461 -9.124 -5.733 1.00 97.00 109 LYS A C 1
ATOM 842 O O . LYS A 1 109 ? -27.665 -8.490 -6.420 1.00 97.00 109 LYS A O 1
ATOM 847 N N . ARG A 1 110 ? -28.135 -10.299 -5.183 1.00 95.81 110 ARG A N 1
ATOM 848 C CA . ARG A 1 110 ? -26.844 -10.954 -5.435 1.00 95.81 110 ARG A CA 1
ATOM 849 C C . ARG A 1 110 ? -26.669 -11.252 -6.924 1.00 95.81 110 ARG A C 1
ATOM 851 O O . ARG A 1 110 ? -25.611 -10.946 -7.465 1.00 95.81 110 ARG A O 1
ATOM 858 N N . GLU A 1 111 ? -27.681 -11.817 -7.574 1.00 97.00 111 GLU A N 1
ATOM 859 C CA . GLU A 1 111 ? -27.642 -12.117 -9.011 1.00 97.00 111 GLU A CA 1
ATOM 860 C C . GLU A 1 111 ? -27.511 -10.847 -9.861 1.00 97.00 111 GLU A C 1
ATOM 862 O O . GLU A 1 111 ? -26.711 -10.805 -10.797 1.00 97.00 111 GLU A O 1
ATOM 867 N N . GLU A 1 112 ? -28.222 -9.775 -9.505 1.00 97.19 112 GLU A N 1
ATOM 868 C CA . GLU A 1 112 ? -28.076 -8.465 -10.150 1.00 97.19 112 GLU A CA 1
ATOM 869 C C . GLU A 1 112 ? -26.644 -7.924 -10.030 1.00 97.19 112 GLU A C 1
ATOM 871 O O . GLU A 1 112 ? -26.062 -7.485 -11.028 1.00 97.19 112 GLU A O 1
ATOM 876 N N . TYR A 1 113 ? -26.039 -7.994 -8.839 1.00 97.12 113 TYR A N 1
ATOM 877 C CA . TYR A 1 113 ? -24.652 -7.571 -8.635 1.00 97.12 113 TYR A CA 1
ATOM 878 C C . TYR A 1 113 ? -23.674 -8.398 -9.465 1.00 97.12 113 TYR A C 1
ATOM 880 O O . TYR A 1 113 ? -22.821 -7.817 -10.136 1.00 97.12 113 TYR A O 1
ATOM 888 N N . VAL A 1 114 ? -23.816 -9.727 -9.476 1.00 97.81 114 VAL A N 1
ATOM 889 C CA . VAL A 1 114 ? -22.968 -10.617 -10.286 1.00 97.81 114 VAL A CA 1
ATOM 890 C C . VAL A 1 114 ? -23.068 -10.250 -11.766 1.00 97.81 114 VAL A C 1
ATOM 892 O O . VAL A 1 114 ? -22.048 -10.000 -12.408 1.00 97.81 114 VAL A O 1
ATOM 895 N N . ASN A 1 115 ? -24.285 -10.091 -12.287 1.00 97.56 115 ASN A N 1
ATOM 896 C CA . ASN A 1 115 ? -24.510 -9.681 -13.673 1.00 97.56 115 ASN A CA 1
ATOM 897 C C . ASN A 1 115 ? -23.883 -8.316 -13.995 1.00 97.56 115 ASN A C 1
ATOM 899 O O . ASN A 1 115 ? -23.343 -8.104 -15.084 1.00 97.56 115 ASN A O 1
ATOM 903 N N . THR A 1 116 ? -23.948 -7.370 -13.060 1.00 97.38 116 THR A N 1
ATOM 904 C CA . THR A 1 116 ? -23.388 -6.024 -13.243 1.00 97.38 116 THR A CA 1
ATOM 905 C C . THR A 1 116 ? -21.858 -6.047 -13.237 1.00 97.38 116 THR A C 1
ATOM 907 O O . THR A 1 116 ? -21.224 -5.386 -14.068 1.00 97.38 116 THR A O 1
ATOM 910 N N . ILE A 1 117 ? -21.258 -6.849 -12.355 1.00 97.19 117 ILE A N 1
ATOM 911 C CA . ILE A 1 117 ? -19.810 -7.074 -12.300 1.00 97.19 117 ILE A CA 1
ATOM 912 C C . ILE A 1 117 ? -19.336 -7.721 -13.601 1.00 97.19 117 ILE A C 1
ATOM 914 O O . ILE A 1 117 ? -18.410 -7.207 -14.224 1.00 97.19 117 ILE A O 1
ATOM 918 N N . GLU A 1 118 ? -20.003 -8.778 -14.069 1.00 97.50 118 GLU A N 1
ATOM 919 C CA . GLU A 1 118 ? -19.640 -9.439 -15.324 1.00 97.50 118 GLU A CA 1
ATOM 920 C C . GLU A 1 118 ? -19.709 -8.496 -16.526 1.00 97.50 118 GLU A C 1
ATOM 922 O O . GLU A 1 118 ? -18.784 -8.458 -17.339 1.00 97.50 118 GLU A O 1
ATOM 927 N N . LYS A 1 119 ? -20.780 -7.702 -16.647 1.00 97.25 119 LYS A N 1
ATOM 928 C CA . LYS A 1 119 ? -20.908 -6.707 -17.724 1.00 97.25 119 LYS A CA 1
ATOM 929 C C . LYS A 1 119 ? -19.772 -5.687 -17.684 1.00 97.25 119 LYS A C 1
ATOM 931 O O . LYS A 1 119 ? -19.211 -5.347 -18.727 1.00 97.25 119 LYS A O 1
ATOM 936 N N . THR A 1 120 ? -19.424 -5.215 -16.490 1.00 96.38 120 THR A N 1
ATOM 937 C CA . THR A 1 120 ? -18.351 -4.235 -16.294 1.00 96.38 120 THR A CA 1
ATOM 938 C C . THR A 1 120 ? -16.989 -4.835 -16.627 1.00 96.38 120 THR A C 1
ATOM 940 O O . THR A 1 120 ? -16.211 -4.203 -17.339 1.00 96.38 120 THR A O 1
ATOM 943 N N . LEU A 1 121 ? -16.730 -6.072 -16.197 1.00 96.94 121 LEU A N 1
ATOM 944 C CA . LEU A 1 121 ? -15.499 -6.797 -16.495 1.00 96.94 121 LEU A CA 1
ATOM 945 C C . LEU A 1 121 ? -15.348 -7.047 -17.998 1.00 96.94 121 LEU A C 1
ATOM 947 O O . LEU A 1 121 ? -14.317 -6.730 -18.574 1.00 96.94 121 LEU A O 1
ATOM 951 N N . ARG A 1 122 ? -16.399 -7.519 -18.680 1.00 96.75 122 ARG A N 1
ATOM 952 C CA . ARG A 1 122 ? -16.359 -7.697 -20.143 1.00 96.75 122 ARG A CA 1
ATOM 953 C C . ARG A 1 122 ? -16.069 -6.380 -20.863 1.00 96.75 122 ARG A C 1
ATOM 955 O O . ARG A 1 122 ? -15.305 -6.357 -21.827 1.00 96.75 122 ARG A O 1
ATOM 962 N N . ARG A 1 123 ? -16.660 -5.272 -20.399 1.00 96.31 123 ARG A N 1
ATOM 963 C CA . ARG A 1 123 ? -16.407 -3.938 -20.960 1.00 96.31 123 ARG A CA 1
ATOM 964 C C . ARG A 1 123 ? -14.965 -3.490 -20.733 1.00 96.31 123 ARG A C 1
ATOM 966 O O . ARG A 1 123 ? -14.368 -2.951 -21.663 1.00 96.31 123 ARG A O 1
ATOM 973 N N . SER A 1 124 ? -14.416 -3.693 -19.535 1.00 94.44 124 SER A N 1
ATOM 974 C CA . SER A 1 124 ? -13.034 -3.316 -19.235 1.00 94.44 124 SER A CA 1
ATOM 975 C C . SER A 1 124 ? -12.049 -4.170 -20.026 1.00 94.44 124 SER A C 1
ATOM 977 O O . SER A 1 124 ? -11.174 -3.602 -20.669 1.00 94.44 124 SER A O 1
ATOM 979 N N . THR A 1 125 ? -12.238 -5.490 -20.088 1.00 95.19 125 THR A N 1
ATOM 980 C CA . THR A 1 125 ? -11.420 -6.391 -20.912 1.00 95.19 125 THR A CA 1
ATOM 981 C C . THR A 1 125 ? -11.428 -5.953 -22.372 1.00 95.19 125 THR A C 1
ATOM 983 O O . THR A 1 125 ? -10.367 -5.727 -22.940 1.00 95.19 125 THR A O 1
ATOM 986 N N . ARG A 1 126 ? -12.607 -5.690 -22.953 1.00 95.56 126 ARG A N 1
ATOM 987 C CA . ARG A 1 126 ? -12.706 -5.200 -24.336 1.00 95.56 126 ARG A CA 1
ATOM 988 C C . ARG A 1 126 ? -11.980 -3.869 -24.544 1.00 95.56 126 ARG A C 1
ATOM 990 O O . ARG A 1 126 ? -11.367 -3.666 -25.586 1.00 95.56 126 ARG A O 1
ATOM 997 N N . LEU A 1 127 ? -12.054 -2.950 -23.579 1.00 94.44 127 LEU A N 1
ATOM 998 C CA . LEU A 1 127 ? -11.331 -1.680 -23.646 1.00 94.44 127 LEU A CA 1
ATOM 999 C C . LEU A 1 127 ? -9.814 -1.901 -23.591 1.00 94.44 127 LEU A C 1
ATOM 1001 O O . LEU A 1 127 ? -9.086 -1.313 -24.388 1.00 94.44 127 LEU A O 1
ATOM 1005 N N . TYR A 1 128 ? -9.351 -2.765 -22.687 1.00 92.25 128 TYR A N 1
ATOM 1006 C CA . TYR A 1 128 ? -7.946 -3.143 -22.591 1.00 92.25 128 TYR A CA 1
ATOM 1007 C C . TYR A 1 128 ? -7.454 -3.784 -23.880 1.00 92.25 128 TYR A C 1
ATOM 1009 O O . TYR A 1 128 ? -6.403 -3.386 -24.363 1.00 92.25 128 TYR A O 1
ATOM 1017 N N . ASP A 1 129 ? -8.211 -4.699 -24.477 1.00 90.81 129 ASP A N 1
ATOM 1018 C CA . ASP A 1 129 ? -7.840 -5.346 -25.734 1.00 90.81 129 ASP A CA 1
ATOM 1019 C C . ASP A 1 129 ? -7.800 -4.336 -26.890 1.00 90.81 129 ASP A C 1
ATOM 1021 O O . ASP A 1 129 ? -6.829 -4.305 -27.650 1.00 90.81 129 ASP A O 1
ATOM 1025 N N . ASN A 1 130 ? -8.782 -3.430 -26.961 1.00 89.69 130 ASN A N 1
ATOM 1026 C CA . ASN A 1 130 ? -8.822 -2.344 -27.946 1.00 89.69 130 ASN A CA 1
ATOM 1027 C C . ASN A 1 130 ? -7.641 -1.371 -27.827 1.00 89.69 130 ASN A C 1
ATOM 1029 O O . ASN A 1 130 ? -7.282 -0.746 -28.817 1.00 89.69 130 ASN A O 1
ATOM 1033 N N . ILE A 1 131 ? -7.056 -1.204 -26.640 1.00 88.12 131 ILE A N 1
ATOM 1034 C CA . ILE A 1 131 ? -5.888 -0.337 -26.427 1.00 88.12 131 ILE A CA 1
ATOM 1035 C C . ILE A 1 131 ? -4.593 -1.132 -26.631 1.00 88.12 131 ILE A C 1
ATOM 1037 O O . ILE A 1 131 ? -3.677 -0.695 -27.327 1.00 88.12 131 ILE A O 1
ATOM 1041 N N . ARG A 1 132 ? -4.514 -2.323 -26.037 1.00 85.75 132 ARG A N 1
ATOM 1042 C CA . ARG A 1 132 ? -3.328 -3.176 -26.019 1.00 85.75 132 ARG A CA 1
ATOM 1043 C C . ARG A 1 132 ? -2.956 -3.646 -27.413 1.00 85.75 132 ARG A C 1
ATOM 1045 O O . ARG A 1 132 ? -1.783 -3.556 -27.762 1.00 85.75 132 ARG A O 1
ATOM 1052 N N . HIS A 1 133 ? -3.909 -4.138 -28.204 1.00 80.06 133 HIS A N 1
ATOM 1053 C CA . HIS A 1 133 ? -3.613 -4.662 -29.537 1.00 80.06 133 HIS A CA 1
ATOM 1054 C C . HIS A 1 133 ? -2.971 -3.620 -30.466 1.00 80.06 133 HIS A C 1
ATOM 1056 O O . HIS A 1 133 ? -1.862 -3.888 -30.932 1.00 80.06 133 HIS A O 1
ATOM 1062 N N . PRO A 1 134 ? -3.551 -2.426 -30.697 1.00 79.69 134 PRO A N 1
ATOM 1063 C CA . PRO A 1 134 ? -2.934 -1.431 -31.572 1.00 79.69 134 PRO A CA 1
ATOM 1064 C C . PRO A 1 134 ? -1.621 -0.875 -31.017 1.00 79.69 134 PRO A C 1
ATOM 1066 O O . PRO A 1 134 ? -0.701 -0.640 -31.797 1.00 79.69 134 PRO A O 1
ATOM 1069 N N . LEU A 1 135 ? -1.478 -0.720 -29.694 1.00 74.44 135 LEU A N 1
ATOM 1070 C CA . LEU A 1 135 ? -0.195 -0.335 -29.093 1.00 74.44 135 LEU A CA 1
ATOM 1071 C C . LEU A 1 135 ? 0.873 -1.418 -29.288 1.00 74.44 135 LEU A C 1
ATOM 1073 O O . LEU A 1 135 ? 2.003 -1.117 -29.651 1.00 74.44 135 LEU A O 1
ATOM 1077 N N . SER A 1 136 ? 0.524 -2.690 -29.098 1.00 73.50 136 SER A N 1
ATOM 1078 C CA . SER A 1 136 ? 1.463 -3.794 -29.316 1.00 73.50 136 SER A CA 1
ATOM 1079 C C . SER A 1 136 ? 1.853 -3.936 -30.787 1.00 73.50 136 SER A C 1
ATOM 1081 O O . SER A 1 136 ? 3.025 -4.146 -31.085 1.00 73.50 136 SER A O 1
ATOM 1083 N N . ALA A 1 137 ? 0.899 -3.744 -31.703 1.00 72.00 137 ALA A N 1
ATOM 1084 C CA . ALA A 1 137 ? 1.144 -3.762 -33.137 1.00 72.00 137 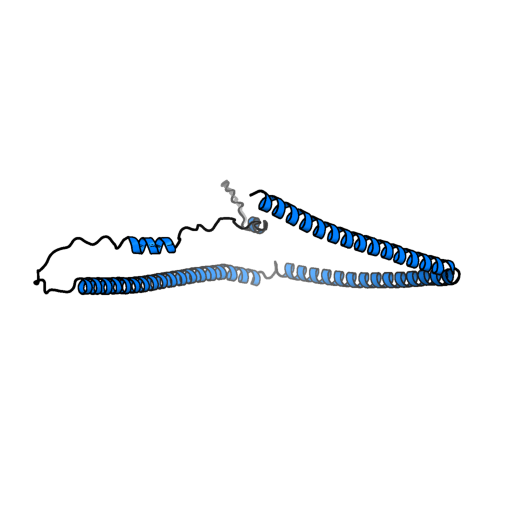ALA A CA 1
ATOM 1085 C C . ALA A 1 137 ? 2.048 -2.599 -33.558 1.00 72.00 137 ALA A C 1
ATOM 1087 O O . ALA A 1 137 ? 3.054 -2.834 -34.212 1.00 72.00 137 ALA A O 1
ATOM 1088 N N . THR A 1 138 ? 1.761 -1.369 -33.118 1.00 64.38 138 THR A N 1
ATOM 1089 C CA . THR A 1 138 ? 2.590 -0.193 -33.439 1.00 64.38 138 THR A CA 1
ATOM 1090 C C . THR A 1 138 ? 4.000 -0.283 -32.860 1.00 64.38 138 THR A C 1
ATOM 1092 O O . THR A 1 138 ? 4.952 0.063 -33.555 1.00 64.38 138 THR A O 1
ATOM 1095 N N . ILE A 1 139 ? 4.168 -0.802 -31.638 1.00 62.00 139 ILE A N 1
ATOM 1096 C CA . ILE A 1 139 ? 5.495 -1.035 -31.039 1.00 62.00 139 ILE A CA 1
ATOM 1097 C C . ILE A 1 139 ? 6.273 -2.115 -31.810 1.00 62.00 139 ILE A C 1
ATOM 1099 O O . ILE A 1 139 ? 7.493 -2.014 -31.943 1.00 62.00 139 ILE A O 1
ATOM 1103 N N . ALA A 1 140 ? 5.588 -3.143 -32.321 1.00 58.59 140 ALA A N 1
ATOM 1104 C CA . ALA A 1 140 ? 6.209 -4.222 -33.086 1.00 58.59 140 ALA A CA 1
ATOM 1105 C C . ALA A 1 140 ? 6.548 -3.818 -34.534 1.00 58.59 140 ALA A C 1
ATOM 1107 O O . ALA A 1 140 ? 7.561 -4.272 -35.063 1.00 58.59 140 ALA A O 1
ATOM 1108 N N . THR A 1 141 ? 5.740 -2.961 -35.170 1.00 57.53 141 THR A N 1
ATOM 1109 C CA . THR A 1 141 ? 5.933 -2.515 -36.562 1.00 57.53 141 THR A CA 1
ATOM 1110 C C . THR A 1 141 ? 6.780 -1.249 -36.688 1.00 57.53 141 THR A C 1
ATOM 1112 O O . THR A 1 141 ? 7.240 -0.942 -37.786 1.00 57.53 141 THR A O 1
ATOM 1115 N N . SER A 1 142 ? 7.020 -0.499 -35.604 1.00 58.00 142 SER A N 1
ATOM 1116 C CA . SER A 1 142 ? 7.967 0.623 -35.607 1.00 58.00 142 SER A CA 1
ATOM 1117 C C . SER A 1 142 ? 9.405 0.091 -35.612 1.00 58.00 142 SER A C 1
ATOM 1119 O O . SER A 1 142 ? 10.072 0.048 -34.575 1.00 58.00 142 SER A O 1
ATOM 1121 N N . ALA A 1 143 ? 9.864 -0.363 -36.776 1.00 56.91 143 ALA A N 1
ATOM 1122 C CA . ALA A 1 143 ? 11.147 -1.038 -36.929 1.00 56.91 143 ALA A CA 1
ATOM 1123 C C . ALA A 1 143 ? 12.367 -0.156 -36.589 1.00 56.91 143 ALA A C 1
ATOM 1125 O O . ALA A 1 143 ? 13.349 -0.716 -36.123 1.00 56.91 143 ALA A O 1
ATOM 1126 N N . ASP A 1 144 ? 12.306 1.184 -36.681 1.00 55.84 144 ASP A N 1
ATOM 1127 C CA . ASP A 1 144 ? 13.534 2.008 -36.566 1.00 55.84 144 ASP A CA 1
ATOM 1128 C C . ASP A 1 144 ? 13.496 3.255 -35.653 1.00 55.84 144 ASP A C 1
ATOM 1130 O O . ASP A 1 144 ? 14.525 3.887 -35.437 1.00 55.84 144 ASP A O 1
ATOM 1134 N N . GLY A 1 145 ? 12.369 3.626 -35.035 1.00 53.66 145 GLY A N 1
ATOM 1135 C CA . GLY A 1 145 ? 12.292 4.903 -34.291 1.00 53.66 145 GLY A CA 1
ATOM 1136 C C . GLY A 1 145 ? 12.615 4.839 -32.790 1.00 53.66 145 GLY A C 1
ATOM 1137 O O . GLY A 1 145 ? 13.307 5.696 -32.239 1.00 53.66 145 GLY A O 1
ATOM 1138 N N . HIS A 1 146 ? 12.083 3.839 -32.083 1.00 55.22 146 HIS A N 1
ATOM 1139 C CA . HIS A 1 146 ? 12.072 3.838 -30.610 1.00 55.22 146 HIS A CA 1
ATOM 1140 C C . HIS A 1 146 ? 12.857 2.692 -29.983 1.00 55.22 146 HIS A C 1
ATOM 1142 O O . HIS A 1 146 ? 13.411 2.852 -28.894 1.00 55.22 146 HIS A O 1
ATOM 1148 N N . ARG A 1 147 ? 12.974 1.560 -30.681 1.00 53.81 147 ARG A N 1
ATOM 1149 C CA . ARG A 1 147 ? 13.721 0.407 -30.177 1.00 53.81 147 ARG A CA 1
ATOM 1150 C C . ARG A 1 147 ? 15.222 0.699 -30.119 1.00 53.81 147 ARG A C 1
ATOM 1152 O O . ARG A 1 147 ? 15.826 0.401 -29.098 1.00 53.81 147 ARG A O 1
ATOM 1159 N N . GLY A 1 148 ? 15.771 1.388 -31.127 1.00 57.84 148 GLY A N 1
ATOM 1160 C CA . GLY A 1 148 ? 17.151 1.892 -31.120 1.00 57.84 148 GLY A CA 1
ATOM 1161 C C . GLY A 1 148 ? 17.419 2.911 -30.006 1.00 57.84 148 GLY A C 1
ATOM 1162 O O . GLY A 1 148 ? 18.427 2.827 -29.317 1.00 57.84 148 GLY A O 1
ATOM 1163 N N . SER A 1 149 ? 16.481 3.826 -29.739 1.00 64.12 149 SER A N 1
ATOM 1164 C CA . SER A 1 149 ? 16.625 4.803 -28.646 1.00 64.12 149 SER A CA 1
ATOM 1165 C C . SER A 1 149 ? 16.595 4.143 -27.259 1.00 64.12 149 SER A C 1
ATOM 1167 O O . SER A 1 149 ? 17.369 4.509 -26.372 1.00 64.12 149 SER A O 1
ATOM 1169 N N . PHE A 1 150 ? 15.737 3.137 -27.065 1.00 70.31 150 PHE A N 1
ATOM 1170 C CA . PHE A 1 150 ? 15.625 2.422 -25.795 1.00 70.31 150 PHE A CA 1
ATOM 1171 C C . PHE A 1 150 ? 16.805 1.478 -25.542 1.00 70.31 150 PHE A C 1
ATOM 1173 O O . PHE A 1 150 ? 17.338 1.464 -24.434 1.00 70.31 150 PHE A O 1
ATOM 1180 N N . THR A 1 151 ? 17.266 0.733 -26.552 1.00 76.81 151 THR A N 1
ATOM 1181 C CA . THR A 1 151 ? 18.456 -0.122 -26.419 1.00 76.81 151 THR A CA 1
ATOM 1182 C C . THR A 1 151 ? 19.712 0.704 -26.168 1.00 76.81 151 THR A C 1
ATOM 1184 O O . THR A 1 151 ? 20.484 0.350 -25.281 1.00 76.81 151 THR A O 1
ATOM 1187 N N . VAL A 1 152 ? 19.878 1.841 -26.852 1.00 78.44 152 VAL A N 1
ATOM 1188 C CA . VAL A 1 152 ? 20.977 2.789 -26.598 1.00 78.44 152 VAL A CA 1
ATOM 1189 C C . VAL A 1 152 ? 20.901 3.355 -25.180 1.00 78.44 152 VAL A C 1
ATOM 1191 O O . VAL A 1 152 ? 21.916 3.416 -24.488 1.00 78.44 152 VAL A O 1
ATOM 1194 N N . ARG A 1 153 ? 19.706 3.716 -24.695 1.00 79.56 153 ARG A N 1
ATOM 1195 C CA . ARG A 1 153 ? 19.533 4.207 -23.319 1.00 79.56 153 ARG A CA 1
ATOM 1196 C C . ARG A 1 153 ? 19.843 3.132 -22.277 1.00 79.56 153 ARG A C 1
ATOM 1198 O O . ARG A 1 153 ? 20.505 3.435 -21.292 1.00 79.56 153 ARG A O 1
ATOM 1205 N N . ILE A 1 154 ? 19.415 1.887 -22.497 1.00 88.06 154 ILE A N 1
ATOM 1206 C CA . ILE A 1 154 ? 19.763 0.756 -21.624 1.00 88.06 154 ILE A CA 1
ATOM 1207 C C . ILE A 1 154 ? 21.268 0.496 -21.644 1.00 88.06 154 ILE A C 1
ATOM 1209 O O . ILE A 1 154 ? 21.850 0.258 -20.590 1.00 88.06 154 ILE A O 1
ATOM 1213 N N . ALA A 1 155 ? 21.902 0.534 -22.816 1.00 87.44 155 ALA A N 1
ATOM 1214 C CA . ALA A 1 155 ? 23.341 0.336 -22.937 1.00 87.44 155 ALA A CA 1
ATOM 1215 C C . ALA A 1 155 ? 24.116 1.417 -22.170 1.00 87.44 155 ALA A C 1
ATOM 1217 O O . ALA A 1 155 ? 24.993 1.077 -21.380 1.00 87.44 155 ALA A O 1
ATOM 1218 N N . ARG A 1 156 ? 23.721 2.692 -22.310 1.00 86.50 156 ARG A N 1
ATOM 1219 C CA . ARG A 1 156 ? 24.298 3.805 -21.542 1.00 86.50 156 ARG A CA 1
ATOM 1220 C C . ARG A 1 156 ? 24.108 3.616 -20.036 1.00 86.50 156 ARG A C 1
ATOM 1222 O O . ARG A 1 156 ? 25.081 3.666 -19.304 1.00 86.50 156 ARG A O 1
ATOM 1229 N N . LEU A 1 157 ? 22.898 3.293 -19.576 1.00 92.44 157 LEU A N 1
ATOM 1230 C CA . LEU A 1 157 ? 22.651 3.050 -18.147 1.00 92.44 157 LEU A CA 1
ATOM 1231 C C . LEU A 1 157 ? 23.479 1.883 -17.599 1.00 92.44 157 LEU A C 1
ATOM 1233 O O . LEU A 1 157 ? 23.957 1.940 -16.472 1.00 92.44 157 LEU A O 1
ATOM 1237 N N . ARG A 1 158 ? 23.666 0.816 -18.380 1.00 95.25 158 ARG A N 1
ATOM 1238 C CA . ARG A 1 158 ? 24.533 -0.302 -17.982 1.00 95.25 158 ARG A CA 1
ATOM 1239 C C . ARG A 1 158 ? 25.991 0.129 -17.864 1.00 95.25 158 ARG A C 1
ATOM 1241 O O . ARG A 1 158 ? 26.657 -0.307 -16.930 1.00 95.25 158 ARG A O 1
ATOM 1248 N N . GLN A 1 159 ? 26.461 0.973 -18.779 1.00 95.75 159 GLN A N 1
ATOM 1249 C CA . GLN A 1 159 ? 27.799 1.551 -18.726 1.00 95.75 159 GLN A CA 1
ATOM 1250 C C . GLN A 1 159 ? 27.968 2.456 -17.497 1.00 95.75 159 GLN A C 1
ATOM 1252 O O . GLN A 1 159 ? 28.930 2.281 -16.757 1.00 95.75 159 GLN A O 1
ATOM 1257 N N . ASP A 1 160 ? 27.004 3.337 -17.222 1.00 93.81 160 ASP A N 1
ATOM 1258 C CA . ASP A 1 160 ? 27.027 4.232 -16.058 1.00 93.81 160 ASP A CA 1
ATOM 1259 C C . ASP A 1 160 ? 27.022 3.437 -14.742 1.00 93.81 160 ASP A C 1
ATOM 1261 O O . ASP A 1 160 ? 27.773 3.737 -13.818 1.00 93.81 160 ASP A O 1
ATOM 1265 N N . VAL A 1 161 ? 26.224 2.365 -14.667 1.00 95.44 161 VAL A N 1
ATOM 1266 C CA . VAL A 1 161 ? 26.201 1.460 -13.507 1.00 95.44 161 VAL A CA 1
ATOM 1267 C C . VAL A 1 161 ? 27.528 0.719 -13.344 1.00 95.44 161 VAL A C 1
ATOM 1269 O O . VAL A 1 161 ? 27.964 0.510 -12.213 1.00 95.44 161 VAL A O 1
ATOM 1272 N N . ALA A 1 162 ? 28.170 0.301 -14.437 1.00 96.12 162 ALA A N 1
ATOM 1273 C CA . ALA A 1 162 ? 29.478 -0.345 -14.372 1.00 96.12 162 ALA A CA 1
ATOM 1274 C C . ALA A 1 162 ? 30.553 0.628 -13.858 1.00 96.12 162 ALA A C 1
ATOM 1276 O O . ALA A 1 162 ? 31.265 0.287 -12.916 1.00 96.12 162 ALA A O 1
ATOM 1277 N N . ALA A 1 163 ? 30.590 1.852 -14.391 1.00 96.31 163 ALA A N 1
ATOM 1278 C CA . ALA A 1 163 ? 31.513 2.898 -13.953 1.00 96.31 163 ALA A CA 1
ATOM 1279 C C . ALA A 1 163 ? 31.293 3.288 -12.481 1.00 96.31 163 ALA A C 1
ATOM 1281 O O . ALA A 1 163 ? 32.244 3.381 -11.709 1.00 96.31 163 ALA A O 1
ATOM 1282 N N . ALA A 1 164 ? 30.037 3.441 -12.049 1.00 96.69 164 ALA A N 1
ATOM 1283 C CA . ALA A 1 164 ? 29.720 3.745 -10.654 1.00 96.69 164 ALA A CA 1
ATOM 1284 C C . ALA A 1 164 ? 30.151 2.621 -9.697 1.00 96.69 164 ALA A C 1
ATOM 1286 O O . ALA A 1 164 ? 30.617 2.891 -8.593 1.00 96.69 164 ALA A O 1
ATOM 1287 N N . LYS A 1 165 ? 30.018 1.352 -10.106 1.00 96.50 165 LYS A N 1
ATOM 1288 C CA . LYS A 1 165 ? 30.495 0.214 -9.307 1.00 96.50 165 LYS A CA 1
ATOM 1289 C C . LYS A 1 165 ? 32.013 0.208 -9.176 1.00 96.50 165 LYS A C 1
ATOM 1291 O O . LYS A 1 165 ? 32.508 -0.032 -8.079 1.00 96.50 165 LYS A O 1
ATOM 1296 N N . GLU A 1 166 ? 32.726 0.477 -10.264 1.00 97.12 166 GLU A N 1
ATOM 1297 C CA . GLU A 1 166 ? 34.185 0.592 -10.245 1.00 97.12 166 GLU A CA 1
ATOM 1298 C C . GLU A 1 166 ? 34.630 1.709 -9.290 1.00 97.12 166 GLU A C 1
ATOM 1300 O O . GLU A 1 166 ? 35.456 1.475 -8.406 1.00 97.12 166 GLU A O 1
ATOM 1305 N N . GLU A 1 167 ? 33.983 2.873 -9.354 1.00 97.19 167 GLU A N 1
ATOM 1306 C CA . GLU A 1 167 ? 34.284 3.992 -8.461 1.00 97.19 167 GLU A CA 1
ATOM 1307 C C . GLU A 1 167 ? 33.989 3.673 -6.987 1.00 97.19 167 GLU A C 1
ATOM 1309 O O . GLU A 1 167 ? 34.803 3.972 -6.114 1.00 97.19 167 GLU A O 1
ATOM 1314 N N . ILE A 1 168 ? 32.881 2.984 -6.689 1.00 97.25 168 ILE A N 1
ATOM 1315 C CA . ILE A 1 168 ? 32.588 2.508 -5.327 1.00 97.25 168 ILE A CA 1
ATOM 1316 C C . ILE A 1 168 ? 33.691 1.570 -4.832 1.00 97.25 168 ILE A C 1
ATOM 1318 O O . ILE A 1 168 ? 34.127 1.688 -3.686 1.00 97.25 168 ILE A O 1
ATOM 1322 N N . THR A 1 169 ? 34.163 0.642 -5.669 1.00 97.25 169 THR A N 1
ATOM 1323 C CA . THR A 1 169 ? 35.244 -0.269 -5.266 1.00 97.25 169 THR A CA 1
ATOM 1324 C C . THR A 1 169 ? 36.560 0.467 -5.033 1.00 97.25 169 THR A C 1
ATOM 1326 O O . THR A 1 169 ? 37.248 0.171 -4.055 1.00 97.25 169 THR A O 1
ATOM 1329 N N . ARG A 1 170 ? 36.873 1.476 -5.856 1.00 97.88 170 ARG A N 1
ATOM 1330 C CA . ARG A 1 170 ? 38.047 2.338 -5.688 1.00 97.88 170 ARG A CA 1
ATOM 1331 C C . ARG A 1 170 ? 37.990 3.102 -4.364 1.00 97.88 170 ARG A C 1
ATOM 1333 O O . ARG A 1 170 ? 38.920 2.999 -3.567 1.00 97.88 170 ARG A O 1
ATOM 1340 N N . LEU A 1 171 ? 36.883 3.798 -4.101 1.00 97.44 171 LEU A N 1
ATOM 1341 C CA . LEU A 1 171 ? 36.671 4.565 -2.869 1.00 97.44 171 LEU A CA 1
ATOM 1342 C C . LEU A 1 171 ? 36.661 3.675 -1.623 1.00 97.44 171 LEU A C 1
ATOM 1344 O O . LEU A 1 171 ? 37.189 4.056 -0.583 1.00 97.44 171 LEU A O 1
ATOM 1348 N N . ASN A 1 172 ? 36.098 2.470 -1.711 1.00 97.19 172 ASN A N 1
ATOM 1349 C CA . ASN A 1 172 ? 36.115 1.524 -0.599 1.00 97.19 172 ASN A CA 1
ATOM 1350 C C . ASN A 1 172 ? 37.542 1.066 -0.256 1.00 97.19 172 ASN A C 1
ATOM 1352 O O . ASN A 1 172 ? 37.880 0.943 0.920 1.00 97.19 172 ASN A O 1
ATOM 1356 N N . ASN A 1 173 ? 38.388 0.839 -1.264 1.00 97.38 173 ASN A N 1
ATOM 1357 C CA . ASN A 1 173 ? 39.795 0.501 -1.047 1.00 97.38 173 ASN A CA 1
ATOM 1358 C C . ASN A 1 173 ? 40.557 1.668 -0.406 1.00 97.38 173 ASN A C 1
ATOM 1360 O O . ASN A 1 173 ? 41.277 1.454 0.566 1.00 97.38 173 ASN A O 1
ATOM 1364 N N . GLU A 1 174 ? 40.334 2.892 -0.885 1.00 97.38 174 GLU A N 1
ATOM 1365 C CA . GLU A 1 174 ? 40.909 4.114 -0.309 1.00 97.38 174 GLU A CA 1
ATOM 1366 C C . GLU A 1 174 ? 40.487 4.295 1.160 1.00 97.38 174 GLU A C 1
ATOM 1368 O O . GLU A 1 174 ? 41.328 4.466 2.039 1.00 97.38 174 GLU A O 1
ATOM 1373 N N . ALA A 1 175 ? 39.199 4.125 1.468 1.00 96.62 175 ALA A N 1
ATOM 1374 C CA . ALA A 1 175 ? 38.684 4.216 2.833 1.00 96.62 175 ALA A CA 1
ATOM 1375 C C . ALA A 1 175 ? 39.219 3.113 3.766 1.00 96.62 175 ALA A C 1
ATOM 1377 O O . ALA A 1 175 ? 39.389 3.343 4.966 1.00 96.62 175 ALA A O 1
ATOM 1378 N N . ASN A 1 176 ? 39.452 1.899 3.254 1.00 96.50 176 ASN A N 1
ATOM 1379 C CA . ASN A 1 176 ? 40.098 0.830 4.022 1.00 96.50 176 ASN A CA 1
ATOM 1380 C C . ASN A 1 176 ? 41.553 1.185 4.347 1.00 96.50 176 ASN A C 1
ATOM 1382 O O . ASN A 1 176 ? 41.993 0.957 5.473 1.00 96.50 176 ASN A O 1
ATOM 1386 N N . GLU A 1 177 ? 42.273 1.764 3.389 1.00 96.75 177 GLU A N 1
ATOM 1387 C CA . GLU A 1 177 ? 43.661 2.172 3.578 1.00 96.75 177 GLU A CA 1
ATOM 1388 C C . GLU A 1 177 ? 43.779 3.324 4.581 1.00 96.75 177 GLU A C 1
ATOM 1390 O O . GLU A 1 177 ? 44.585 3.244 5.507 1.00 96.75 177 GLU A O 1
ATOM 1395 N N . CYS A 1 178 ? 42.903 4.333 4.500 1.00 96.19 178 CYS A N 1
ATOM 1396 C CA . CYS A 1 178 ? 42.824 5.387 5.514 1.00 96.19 178 CYS A CA 1
ATOM 1397 C C . CYS A 1 178 ? 42.576 4.808 6.914 1.00 96.19 178 CYS A C 1
ATOM 1399 O O . CYS A 1 178 ? 43.285 5.158 7.853 1.00 96.19 178 CYS A O 1
ATOM 1401 N N . ARG A 1 179 ? 41.636 3.860 7.054 1.00 95.88 179 ARG A N 1
ATOM 1402 C CA . ARG A 1 179 ? 41.381 3.184 8.339 1.00 95.88 179 ARG A CA 1
ATOM 1403 C C . ARG A 1 179 ? 42.598 2.420 8.858 1.00 95.88 179 ARG A C 1
ATOM 1405 O O . ARG A 1 179 ? 42.820 2.397 10.067 1.00 95.88 179 ARG A O 1
ATOM 1412 N N . ARG A 1 180 ? 43.375 1.787 7.974 1.00 96.88 180 ARG A N 1
ATOM 1413 C CA . ARG A 1 180 ? 44.611 1.084 8.345 1.00 96.88 180 ARG A CA 1
ATOM 1414 C C . ARG A 1 180 ? 45.655 2.065 8.879 1.00 96.88 180 ARG A C 1
ATOM 1416 O O . ARG A 1 180 ? 46.181 1.845 9.965 1.00 96.88 180 ARG A O 1
ATOM 1423 N N . ILE A 1 181 ? 45.894 3.156 8.152 1.00 96.56 181 ILE A N 1
ATOM 1424 C CA . ILE A 1 181 ? 46.846 4.207 8.536 1.00 96.56 181 ILE A CA 1
ATOM 1425 C C . ILE A 1 181 ? 46.433 4.851 9.865 1.00 96.56 181 ILE A C 1
ATOM 1427 O O . ILE A 1 181 ? 47.257 4.994 10.764 1.00 96.56 181 ILE A O 1
ATOM 1431 N N . GLU A 1 182 ? 45.152 5.186 10.034 1.00 95.06 182 GLU A N 1
ATOM 1432 C CA . GLU A 1 182 ? 44.637 5.728 11.294 1.00 95.06 182 GLU A CA 1
ATOM 1433 C C . GLU A 1 182 ? 44.822 4.746 12.454 1.00 95.06 182 GLU A C 1
ATOM 1435 O O . GLU A 1 182 ? 45.232 5.150 13.540 1.00 95.06 182 GLU A O 1
ATOM 1440 N N . ALA A 1 183 ? 44.549 3.454 12.250 1.00 94.69 183 ALA A N 1
ATOM 1441 C CA . ALA A 1 183 ? 44.742 2.440 13.283 1.00 94.69 183 ALA A CA 1
ATOM 1442 C C . ALA A 1 183 ? 46.219 2.298 13.691 1.00 94.69 183 ALA A C 1
ATOM 1444 O O . ALA A 1 183 ? 46.509 2.129 14.878 1.00 94.69 183 ALA A O 1
ATOM 1445 N N . GLU A 1 184 ? 47.144 2.394 12.734 1.00 94.69 184 GLU A N 1
ATOM 1446 C CA . GLU A 1 184 ? 48.588 2.404 12.991 1.00 94.69 184 GLU A CA 1
ATOM 1447 C C . GLU A 1 184 ? 49.008 3.650 13.772 1.00 94.69 184 GLU A C 1
ATOM 1449 O O . GLU A 1 184 ? 49.617 3.514 14.833 1.00 94.69 184 GLU A O 1
ATOM 1454 N N . ALA A 1 185 ? 48.572 4.838 13.347 1.00 92.94 185 ALA A N 1
ATOM 1455 C CA . ALA A 1 185 ? 48.831 6.085 14.063 1.00 92.94 185 ALA A CA 1
ATOM 1456 C C . ALA A 1 185 ? 48.264 6.059 15.495 1.00 92.94 185 ALA A C 1
ATOM 1458 O O . ALA A 1 185 ? 48.927 6.470 16.447 1.00 92.94 185 ALA A O 1
ATOM 1459 N N . TRP A 1 186 ? 47.059 5.513 15.691 1.00 90.81 186 TRP A N 1
ATOM 1460 C CA . TRP A 1 186 ? 46.469 5.336 17.022 1.00 90.81 186 TRP A CA 1
ATOM 1461 C C . TRP A 1 186 ? 47.242 4.346 17.889 1.00 90.81 186 TRP A C 1
ATOM 1463 O O . TRP A 1 186 ? 47.311 4.520 19.110 1.00 90.81 186 TRP A O 1
ATOM 1473 N N . LYS A 1 187 ? 47.799 3.293 17.287 1.00 91.81 187 LYS A N 1
ATOM 1474 C CA . LYS A 1 187 ? 48.639 2.321 17.986 1.00 91.81 187 LYS A CA 1
ATOM 1475 C C . LYS A 1 187 ? 49.957 2.964 18.417 1.00 91.81 187 LYS A C 1
ATOM 1477 O O . LYS A 1 187 ? 50.322 2.829 19.580 1.00 91.81 187 LYS A O 1
ATOM 1482 N N . GLU A 1 188 ? 50.618 3.702 17.529 1.00 90.00 188 GLU A N 1
ATOM 1483 C CA . GLU A 1 188 ? 51.836 4.462 17.840 1.00 90.00 188 GLU A CA 1
ATOM 1484 C C . GLU A 1 188 ? 51.590 5.495 18.941 1.00 90.00 188 GLU A C 1
ATOM 1486 O O . GLU A 1 188 ? 52.324 5.527 19.929 1.00 90.00 188 GLU A O 1
ATOM 1491 N N . PHE A 1 189 ? 50.501 6.261 18.837 1.00 86.69 189 PHE A N 1
ATOM 1492 C CA . PHE A 1 189 ? 50.086 7.210 19.866 1.00 86.69 189 PHE A CA 1
ATOM 1493 C C . PHE A 1 189 ? 49.916 6.517 21.222 1.00 86.69 189 PHE A C 1
ATOM 1495 O O . PHE A 1 189 ? 50.538 6.920 22.200 1.00 86.69 189 PHE A O 1
ATOM 1502 N N . LYS A 1 190 ? 49.130 5.433 21.299 1.00 85.94 190 LYS A N 1
ATOM 1503 C CA . LYS A 1 190 ? 48.911 4.688 22.554 1.00 85.94 190 LYS A CA 1
ATOM 1504 C C . LYS A 1 190 ? 50.198 4.115 23.141 1.00 85.94 190 LYS A C 1
ATOM 1506 O O . LYS A 1 190 ? 50.363 4.163 24.359 1.00 85.94 190 LYS A O 1
ATOM 1511 N N . ASN A 1 191 ? 51.089 3.602 22.299 1.00 83.50 191 ASN A N 1
ATOM 1512 C CA . ASN A 1 191 ? 52.383 3.093 22.739 1.00 83.50 191 ASN A CA 1
ATOM 1513 C C . ASN A 1 191 ? 53.234 4.223 23.344 1.00 83.50 191 ASN A C 1
ATOM 1515 O O . ASN A 1 191 ? 53.761 4.054 24.439 1.00 83.50 191 ASN A O 1
ATOM 1519 N N . GLY A 1 192 ? 53.233 5.419 22.741 1.00 74.25 192 GLY A N 1
ATOM 1520 C CA . GLY A 1 192 ? 53.889 6.605 23.307 1.00 74.25 192 GLY A CA 1
ATOM 1521 C C . GLY A 1 192 ? 53.354 7.026 24.687 1.00 74.25 192 GLY A C 1
ATOM 1522 O O . GLY A 1 192 ? 54.114 7.507 25.526 1.00 74.25 192 GLY A O 1
ATOM 1523 N N . PHE A 1 193 ? 52.068 6.789 24.981 1.00 62.66 193 PHE A N 1
ATOM 1524 C CA . PHE A 1 193 ? 51.515 6.988 26.331 1.00 62.66 193 PHE A CA 1
ATOM 1525 C C . PHE A 1 193 ? 51.900 5.884 27.314 1.00 62.66 193 PHE A C 1
ATOM 1527 O O . PHE A 1 193 ? 52.036 6.173 28.499 1.00 62.66 193 PHE A O 1
ATOM 1534 N N . GLN A 1 194 ? 52.036 4.631 26.878 1.00 60.25 194 GLN A N 1
ATOM 1535 C CA . GLN A 1 194 ? 52.442 3.537 27.766 1.00 60.25 194 GLN A CA 1
ATOM 1536 C C . GLN A 1 194 ? 53.913 3.659 28.169 1.00 60.25 194 GLN A C 1
ATOM 1538 O O . GLN A 1 194 ? 54.223 3.493 29.350 1.00 60.25 194 GLN A O 1
ATOM 1543 N N . ASP A 1 195 ? 54.772 4.075 27.240 1.00 57.53 195 ASP A N 1
ATOM 1544 C CA . ASP A 1 195 ? 56.185 4.342 27.517 1.00 57.53 195 ASP A CA 1
ATOM 1545 C C . ASP A 1 195 ? 56.369 5.560 28.447 1.00 57.53 195 ASP A C 1
ATOM 1547 O O . ASP A 1 195 ? 57.266 5.570 29.288 1.00 57.53 195 ASP A O 1
ATOM 1551 N N . GLY A 1 196 ? 55.469 6.554 28.388 1.00 54.12 196 GLY A N 1
ATOM 1552 C CA . GLY A 1 196 ? 55.453 7.695 29.315 1.00 54.12 196 GLY A CA 1
ATOM 1553 C C . GLY A 1 196 ? 54.772 7.433 30.670 1.00 54.12 196 GLY A C 1
ATOM 1554 O O . GLY A 1 196 ? 55.161 8.015 31.682 1.00 54.12 196 GLY A O 1
ATOM 1555 N N . ARG A 1 197 ? 53.759 6.554 30.732 1.00 48.94 197 ARG A N 1
ATOM 1556 C CA . ARG A 1 197 ? 52.955 6.293 31.948 1.00 48.94 197 ARG A CA 1
ATOM 1557 C C . ARG A 1 197 ? 53.570 5.229 32.867 1.00 48.94 197 ARG A C 1
ATOM 1559 O O . ARG A 1 197 ? 53.224 5.184 34.046 1.00 48.94 197 ARG A O 1
ATOM 1566 N N . ALA A 1 198 ? 54.540 4.444 32.391 1.00 51.00 198 ALA A N 1
ATOM 1567 C CA . ALA A 1 198 ? 55.384 3.620 33.263 1.00 51.00 198 ALA A CA 1
ATOM 1568 C C . ALA A 1 198 ? 56.163 4.455 34.309 1.00 51.00 198 ALA A C 1
ATOM 1570 O O . ALA A 1 198 ? 56.647 3.899 35.293 1.00 51.00 198 ALA A O 1
ATOM 1571 N N . ALA A 1 199 ? 56.244 5.782 34.137 1.00 51.59 199 ALA A N 1
ATOM 1572 C CA . ALA A 1 199 ? 56.991 6.682 35.010 1.00 51.59 199 ALA A CA 1
ATOM 1573 C C . ALA A 1 199 ? 56.181 7.378 36.132 1.00 51.59 199 ALA A C 1
ATOM 1575 O O . ALA A 1 199 ? 56.805 7.977 37.004 1.00 51.59 199 ALA A O 1
ATOM 1576 N N . SER A 1 200 ? 54.836 7.330 36.183 1.00 55.34 200 SER A N 1
ATOM 1577 C CA . SER A 1 200 ? 54.072 8.121 37.179 1.00 55.34 200 SER A CA 1
ATOM 1578 C C . SER A 1 200 ? 53.179 7.281 38.104 1.00 55.34 200 SER A C 1
ATOM 1580 O O . SER A 1 200 ? 51.992 7.083 37.842 1.00 55.34 200 SER A O 1
ATOM 1582 N N . GLY A 1 201 ? 53.723 6.858 39.251 1.00 55.72 201 GLY A N 1
ATOM 1583 C CA . GLY A 1 201 ? 52.974 6.202 40.340 1.00 55.72 201 GLY A CA 1
ATOM 1584 C C . GLY A 1 201 ? 51.850 7.048 40.968 1.00 55.72 201 GLY A C 1
ATOM 1585 O O . GLY A 1 201 ? 50.987 6.509 41.653 1.00 55.72 201 GLY A O 1
ATOM 1586 N N . ILE A 1 202 ? 51.807 8.348 40.667 1.00 58.22 202 ILE A N 1
ATOM 1587 C CA . ILE A 1 202 ? 50.857 9.336 41.206 1.00 58.22 202 ILE A CA 1
ATOM 1588 C C . ILE A 1 202 ? 49.408 9.080 40.730 1.00 58.22 202 ILE A C 1
ATOM 1590 O O . ILE A 1 202 ? 48.457 9.327 41.468 1.00 58.22 202 ILE A O 1
ATOM 1594 N N . ASP A 1 203 ? 49.217 8.508 39.534 1.00 61.91 203 ASP A N 1
ATOM 1595 C CA . ASP A 1 203 ? 47.884 8.249 38.946 1.00 61.91 203 ASP A CA 1
ATOM 1596 C C . ASP A 1 203 ? 47.112 7.138 39.693 1.00 61.91 203 ASP A C 1
ATOM 1598 O O . ASP A 1 203 ? 45.883 7.085 39.688 1.00 61.91 203 ASP A O 1
ATOM 1602 N N . ARG A 1 204 ? 47.827 6.236 40.378 1.00 65.19 204 ARG A N 1
ATOM 1603 C CA . ARG A 1 204 ? 47.216 5.083 41.058 1.00 65.19 204 ARG A CA 1
ATOM 1604 C C . ARG A 1 204 ? 46.698 5.433 42.453 1.00 65.19 204 ARG A C 1
ATOM 1606 O O . ARG A 1 204 ? 45.645 4.940 42.848 1.00 65.19 204 ARG A O 1
ATOM 1613 N N . GLU A 1 205 ? 47.407 6.305 43.162 1.00 69.44 205 GLU A N 1
ATOM 1614 C CA . GLU A 1 205 ? 47.047 6.779 44.503 1.00 69.44 205 GLU A CA 1
ATOM 1615 C C . GLU A 1 205 ? 45.909 7.814 44.451 1.00 69.44 205 GLU A C 1
ATOM 1617 O O . GLU A 1 205 ? 44.950 7.733 45.221 1.00 69.44 205 GLU A O 1
ATOM 1622 N N . ALA A 1 206 ? 45.927 8.704 43.449 1.00 71.69 206 ALA A N 1
ATOM 1623 C CA . ALA A 1 206 ? 44.823 9.629 43.174 1.00 71.69 206 ALA A CA 1
ATOM 1624 C C . ALA A 1 206 ? 43.512 8.901 42.818 1.00 71.69 206 ALA A C 1
ATOM 1626 O O . ALA A 1 206 ? 42.419 9.356 43.150 1.00 71.69 206 ALA A O 1
ATOM 1627 N N . LYS A 1 207 ? 43.606 7.739 42.162 1.00 76.62 207 LYS A N 1
ATOM 1628 C CA . LYS A 1 207 ? 42.433 6.926 41.835 1.00 76.62 207 LYS A CA 1
ATOM 1629 C C . LYS A 1 207 ? 41.860 6.198 43.055 1.00 76.62 207 LYS A C 1
ATOM 1631 O O . LYS A 1 207 ? 40.646 6.177 43.218 1.00 76.62 207 LYS A O 1
ATOM 1636 N N . ALA A 1 208 ? 42.715 5.645 43.916 1.00 80.81 208 ALA A N 1
ATOM 1637 C CA . ALA A 1 208 ? 42.280 4.963 45.137 1.00 80.81 208 ALA A CA 1
ATOM 1638 C C . ALA A 1 208 ? 41.548 5.918 46.098 1.00 80.81 208 ALA A C 1
ATOM 1640 O O . ALA A 1 208 ? 40.455 5.612 46.566 1.00 80.81 208 ALA A O 1
ATOM 1641 N N . THR A 1 209 ? 42.100 7.116 46.301 1.00 81.12 209 THR A N 1
ATOM 1642 C CA . THR A 1 209 ? 41.490 8.166 47.138 1.00 81.12 209 THR A CA 1
ATOM 1643 C C . THR A 1 209 ? 40.153 8.675 46.587 1.00 81.12 209 THR A C 1
ATOM 1645 O O . THR A 1 209 ? 39.216 8.918 47.348 1.00 81.12 209 THR A O 1
ATOM 1648 N N . ALA A 1 210 ? 40.014 8.786 45.262 1.00 81.88 210 ALA A N 1
ATOM 1649 C CA . ALA A 1 210 ? 38.745 9.154 44.633 1.00 81.88 210 ALA A CA 1
ATOM 1650 C C . ALA A 1 210 ? 37.658 8.072 44.797 1.00 81.88 210 ALA A C 1
ATOM 1652 O O . ALA A 1 210 ? 36.480 8.399 44.971 1.00 81.88 210 ALA A O 1
ATOM 1653 N N . ASP A 1 211 ? 38.041 6.794 44.749 1.00 84.06 211 ASP A N 1
ATOM 1654 C CA . ASP A 1 211 ? 37.116 5.675 44.941 1.00 84.06 211 ASP A CA 1
ATOM 1655 C C . ASP A 1 211 ? 36.661 5.560 46.411 1.00 84.06 211 ASP A C 1
ATOM 1657 O O . ASP A 1 211 ? 35.474 5.337 46.660 1.00 84.06 211 ASP A O 1
ATOM 1661 N N . GLU A 1 212 ? 37.547 5.814 47.382 1.00 90.06 212 GLU A N 1
ATOM 1662 C CA . GLU A 1 212 ? 37.193 5.877 48.812 1.00 90.06 212 GLU A CA 1
ATOM 1663 C C . GLU A 1 212 ? 36.181 6.994 49.111 1.00 90.06 212 GLU A C 1
ATOM 1665 O O . GLU A 1 212 ? 35.138 6.741 49.719 1.00 90.06 212 GLU A O 1
ATOM 1670 N N . PHE A 1 213 ? 36.416 8.206 48.598 1.00 91.88 213 PHE A N 1
ATOM 1671 C CA . PHE A 1 213 ? 35.489 9.332 48.760 1.00 91.88 213 PHE A CA 1
ATOM 1672 C C . PHE A 1 213 ? 34.096 9.034 48.183 1.00 91.88 213 PHE A C 1
ATOM 1674 O O . PHE A 1 213 ? 33.062 9.416 48.738 1.00 91.88 213 PHE A O 1
ATOM 1681 N N . LYS A 1 214 ? 34.045 8.322 47.053 1.00 91.06 214 LYS A N 1
ATOM 1682 C CA . LYS A 1 214 ? 32.787 7.950 46.400 1.00 91.06 214 LYS A CA 1
ATOM 1683 C C . LYS A 1 214 ? 31.972 6.968 47.239 1.00 91.06 214 LYS A C 1
ATOM 1685 O O . LYS A 1 214 ? 30.743 7.079 47.274 1.00 91.06 214 LYS A O 1
ATOM 1690 N N . GLU A 1 215 ? 32.628 6.017 47.896 1.00 92.56 215 GLU A N 1
ATOM 1691 C CA . GLU A 1 215 ? 31.955 5.078 48.794 1.00 92.56 215 GLU A CA 1
ATOM 1692 C C . GLU A 1 215 ? 31.474 5.755 50.080 1.00 92.56 215 GLU A C 1
ATOM 1694 O O . GLU A 1 215 ? 30.345 5.501 50.509 1.00 92.56 215 GLU A O 1
ATOM 1699 N N . GLU A 1 216 ? 32.244 6.695 50.633 1.00 92.69 216 GLU A N 1
ATOM 1700 C CA . GLU A 1 216 ? 31.815 7.499 51.783 1.00 92.69 216 GLU A CA 1
ATOM 1701 C C . GLU A 1 216 ? 30.568 8.338 51.453 1.00 92.69 216 GLU A C 1
ATOM 1703 O O . GLU A 1 216 ? 29.561 8.276 52.163 1.00 92.69 216 GLU A O 1
ATOM 1708 N N . ALA A 1 217 ? 30.569 9.037 50.312 1.00 90.25 217 ALA A N 1
ATOM 1709 C CA . ALA A 1 217 ? 29.417 9.815 49.856 1.00 90.25 217 ALA A CA 1
ATOM 1710 C C . ALA A 1 217 ? 28.158 8.943 49.677 1.00 90.25 217 ALA A C 1
ATOM 1712 O O . ALA A 1 217 ? 27.050 9.345 50.043 1.00 90.25 217 ALA A O 1
ATOM 1713 N N . ARG A 1 218 ? 28.312 7.714 49.164 1.00 92.31 218 ARG A N 1
ATOM 1714 C CA . ARG A 1 218 ? 27.215 6.735 49.054 1.00 92.31 218 ARG A CA 1
ATOM 1715 C C . ARG A 1 218 ? 26.743 6.220 50.413 1.00 92.31 218 ARG A C 1
ATOM 1717 O O . ARG A 1 218 ? 25.563 5.896 50.553 1.00 92.31 218 ARG A O 1
ATOM 1724 N N . GLY A 1 219 ? 27.636 6.103 51.393 1.00 95.88 219 GLY A N 1
ATOM 1725 C CA . GLY A 1 219 ? 27.297 5.773 52.779 1.00 95.88 219 GLY A CA 1
ATOM 1726 C C . GLY A 1 219 ? 26.392 6.835 53.399 1.00 95.88 219 GLY A C 1
ATOM 1727 O O . GLY A 1 219 ? 25.277 6.524 53.811 1.00 95.88 219 GLY A O 1
ATOM 1728 N N . ILE A 1 220 ? 26.812 8.102 53.329 1.00 94.19 220 ILE A N 1
ATOM 1729 C CA . ILE A 1 220 ? 26.062 9.247 53.873 1.00 94.19 220 ILE A CA 1
ATOM 1730 C C . ILE A 1 220 ? 24.653 9.319 53.281 1.00 94.19 220 ILE A C 1
ATOM 1732 O O . ILE A 1 220 ? 23.677 9.503 54.009 1.00 94.19 220 ILE A O 1
ATOM 1736 N N . VAL A 1 221 ? 24.528 9.155 51.962 1.00 95.44 221 VAL A N 1
ATOM 1737 C CA . VAL A 1 221 ? 23.222 9.186 51.292 1.00 95.44 221 VAL A CA 1
ATOM 1738 C C . VAL A 1 221 ? 22.306 8.085 51.831 1.00 95.44 221 VAL A C 1
ATOM 1740 O O . VAL A 1 221 ? 21.156 8.368 52.161 1.00 95.44 221 VAL A O 1
ATOM 1743 N N . ARG A 1 222 ? 22.806 6.851 51.979 1.00 95.62 222 ARG A N 1
ATOM 1744 C CA . ARG A 1 222 ? 22.019 5.732 52.525 1.00 95.62 222 ARG A CA 1
ATOM 1745 C C . ARG A 1 222 ? 21.563 5.989 53.960 1.00 95.62 222 ARG A C 1
ATOM 1747 O O . ARG A 1 222 ? 20.392 5.774 54.260 1.00 95.62 222 ARG A O 1
ATOM 1754 N N . ASP A 1 223 ? 22.445 6.497 54.815 1.00 96.31 223 ASP A N 1
ATOM 1755 C CA . ASP A 1 223 ? 22.100 6.795 56.208 1.00 96.31 223 ASP A CA 1
ATOM 1756 C C . ASP A 1 223 ? 21.039 7.899 56.319 1.00 96.31 223 ASP A C 1
ATOM 1758 O O . ASP A 1 223 ? 20.128 7.807 57.143 1.00 96.31 223 ASP A O 1
ATOM 1762 N N . LYS A 1 224 ? 21.098 8.923 55.455 1.00 94.06 224 LYS A N 1
ATOM 1763 C CA . LYS A 1 224 ? 20.073 9.978 55.412 1.00 94.06 224 LYS A CA 1
ATOM 1764 C C . LYS A 1 224 ? 18.718 9.463 54.933 1.00 94.06 224 LYS A C 1
ATOM 1766 O O . LYS A 1 224 ? 17.706 9.878 55.492 1.00 94.06 224 LYS A O 1
ATOM 1771 N N . TYR A 1 225 ? 18.686 8.557 53.956 1.00 94.81 225 TYR A N 1
ATOM 1772 C CA . TYR A 1 225 ? 17.436 7.919 53.535 1.00 94.81 225 TYR A CA 1
ATOM 1773 C C . TYR A 1 225 ? 16.821 7.068 54.649 1.00 94.81 225 TYR A C 1
ATOM 1775 O O . TYR A 1 225 ? 15.625 7.190 54.894 1.00 94.81 225 TYR A O 1
ATOM 1783 N N . ARG A 1 226 ? 17.627 6.291 55.387 1.00 95.44 226 ARG A N 1
ATOM 1784 C CA . ARG A 1 226 ? 17.126 5.497 56.521 1.00 95.44 226 ARG A CA 1
ATOM 1785 C C . ARG A 1 226 ? 16.499 6.375 57.607 1.00 95.44 226 ARG A C 1
ATOM 1787 O O . ARG A 1 226 ? 15.412 6.079 58.085 1.00 95.44 226 ARG A O 1
ATOM 1794 N N . LEU A 1 227 ? 17.147 7.490 57.948 1.00 95.81 227 LEU A N 1
ATOM 1795 C CA . LEU A 1 227 ? 16.611 8.430 58.935 1.00 95.81 227 LEU A CA 1
ATOM 1796 C C . LEU A 1 227 ? 15.269 9.038 58.490 1.00 95.81 227 LEU A C 1
ATOM 1798 O O . LEU A 1 227 ? 14.377 9.227 59.310 1.00 95.81 227 LEU A O 1
ATOM 1802 N N . LEU A 1 228 ? 15.110 9.342 57.197 1.00 95.38 228 LEU A N 1
ATOM 1803 C CA . LEU A 1 228 ? 13.839 9.840 56.663 1.00 95.38 228 LEU A CA 1
ATOM 1804 C C . LEU A 1 228 ? 12.720 8.796 56.767 1.00 95.38 228 LEU A C 1
ATOM 1806 O O . LEU A 1 228 ? 11.588 9.162 57.073 1.00 95.38 228 LEU A O 1
ATOM 1810 N N . GLU A 1 229 ? 13.025 7.518 56.543 1.00 95.38 229 GLU A N 1
ATOM 1811 C CA . GLU A 1 229 ? 12.057 6.425 56.704 1.00 95.38 229 GLU A CA 1
ATOM 1812 C C . GLU A 1 229 ? 11.633 6.238 58.167 1.00 95.38 229 GLU A C 1
ATOM 1814 O O . GLU A 1 229 ? 10.445 6.066 58.438 1.00 95.38 229 GLU A O 1
ATOM 1819 N N . GLU A 1 230 ? 12.579 6.319 59.108 1.00 96.19 230 GLU A N 1
ATOM 1820 C CA . GLU A 1 230 ? 12.295 6.271 60.550 1.00 96.19 230 GLU A CA 1
ATOM 1821 C C . GLU A 1 230 ? 11.369 7.428 60.968 1.00 96.19 230 GLU A C 1
ATOM 1823 O O . GLU A 1 230 ? 10.344 7.204 61.613 1.00 96.19 230 GLU A O 1
ATOM 1828 N N . ILE A 1 231 ? 11.662 8.651 60.513 1.00 95.06 231 ILE A N 1
ATOM 1829 C CA . ILE A 1 231 ? 10.829 9.833 60.775 1.00 95.06 231 ILE A CA 1
ATOM 1830 C C . ILE A 1 231 ? 9.421 9.673 60.179 1.00 95.06 231 ILE A C 1
ATOM 1832 O O . ILE A 1 231 ? 8.433 9.975 60.849 1.00 95.06 231 ILE A O 1
ATOM 1836 N N . ASP A 1 232 ? 9.295 9.194 58.937 1.00 94.62 232 ASP A N 1
ATOM 1837 C CA . ASP A 1 232 ? 7.982 8.979 58.310 1.00 94.62 232 ASP A CA 1
ATOM 1838 C C . ASP A 1 232 ? 7.162 7.919 59.065 1.00 94.62 232 ASP A C 1
ATOM 1840 O O . ASP A 1 232 ? 5.954 8.077 59.259 1.00 94.62 232 ASP A O 1
ATOM 1844 N N . ALA A 1 233 ? 7.815 6.864 59.560 1.00 94.88 233 ALA A N 1
ATOM 1845 C CA . ALA A 1 233 ? 7.167 5.857 60.393 1.00 94.88 233 ALA A CA 1
ATOM 1846 C C . ALA A 1 233 ? 6.641 6.454 61.711 1.00 94.88 233 A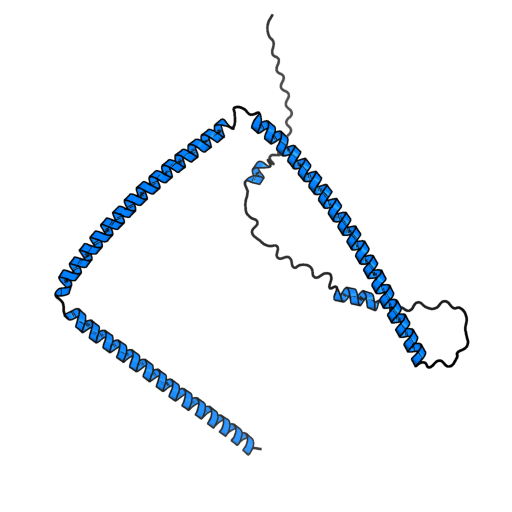LA A C 1
ATOM 1848 O O . ALA A 1 233 ? 5.480 6.221 62.061 1.00 94.88 233 ALA A O 1
ATOM 1849 N N . GLU A 1 234 ? 7.440 7.273 62.402 1.00 95.38 234 GLU A N 1
ATOM 1850 C CA . GLU A 1 234 ? 7.013 7.974 63.622 1.00 95.38 234 GLU A CA 1
ATOM 1851 C C . GLU A 1 234 ? 5.834 8.921 63.361 1.00 95.38 234 GLU A C 1
ATOM 1853 O O . GLU A 1 234 ? 4.852 8.922 64.111 1.00 95.38 234 GLU A O 1
ATOM 1858 N N . PHE A 1 235 ? 5.877 9.695 62.270 1.00 95.56 235 PHE A N 1
ATOM 1859 C CA . PHE A 1 235 ? 4.776 10.586 61.899 1.00 95.56 235 PHE A CA 1
ATOM 1860 C C . PHE A 1 235 ? 3.485 9.822 61.612 1.00 95.56 235 PHE A C 1
ATOM 1862 O O . PHE A 1 235 ? 2.417 10.250 62.056 1.00 95.56 235 PHE A O 1
ATOM 1869 N N . ARG A 1 236 ? 3.555 8.678 60.919 1.00 94.94 236 ARG A N 1
ATOM 1870 C CA . ARG A 1 236 ? 2.375 7.834 60.672 1.00 94.94 236 ARG A CA 1
ATOM 1871 C C . ARG A 1 236 ? 1.749 7.338 61.970 1.00 94.94 236 ARG A C 1
ATOM 1873 O O . ARG A 1 236 ? 0.530 7.426 62.109 1.00 94.94 236 ARG A O 1
ATOM 1880 N N . VAL A 1 237 ? 2.562 6.861 62.915 1.00 95.75 237 VAL A N 1
ATOM 1881 C CA . VAL A 1 237 ? 2.075 6.420 64.233 1.00 95.75 237 VAL A CA 1
ATOM 1882 C C . VAL A 1 237 ? 1.407 7.583 64.963 1.00 95.75 237 VAL A C 1
ATOM 1884 O O . VAL A 1 237 ? 0.273 7.454 65.417 1.00 95.75 237 VAL A O 1
ATOM 1887 N N . LYS A 1 238 ? 2.042 8.758 64.988 1.00 95.38 238 LYS A N 1
ATOM 1888 C CA . LYS A 1 238 ? 1.497 9.940 65.667 1.00 95.38 238 LYS A CA 1
ATOM 1889 C C . LYS A 1 238 ? 0.178 10.428 65.060 1.00 95.38 238 LYS A C 1
ATOM 1891 O O . LYS A 1 238 ? -0.732 10.801 65.796 1.00 95.38 238 LYS A O 1
ATOM 1896 N N . ILE A 1 239 ? 0.043 10.394 63.732 1.00 93.31 239 ILE A N 1
ATOM 1897 C CA . ILE A 1 239 ? -1.224 10.702 63.049 1.00 93.31 239 ILE A CA 1
ATOM 1898 C C . ILE A 1 239 ? -2.312 9.717 63.479 1.00 93.31 239 ILE A C 1
ATOM 1900 O O . ILE A 1 239 ? -3.431 10.136 63.775 1.00 93.31 239 ILE A O 1
ATOM 1904 N N . GLN A 1 240 ? -2.002 8.420 63.538 1.00 92.25 240 GLN A N 1
ATOM 1905 C CA . GLN A 1 240 ? -2.962 7.402 63.971 1.00 92.25 240 GLN A CA 1
ATOM 1906 C C . GLN A 1 240 ? -3.384 7.603 65.432 1.00 92.25 240 GLN A C 1
ATOM 1908 O O . GLN A 1 240 ? -4.576 7.536 65.732 1.00 92.25 240 GLN A O 1
ATOM 1913 N N . GLU A 1 241 ? -2.440 7.906 66.323 1.00 94.44 241 GLU A N 1
ATOM 1914 C CA . GLU A 1 241 ? -2.714 8.184 67.735 1.00 94.44 241 GLU A CA 1
ATOM 1915 C C . GLU A 1 241 ? -3.589 9.427 67.935 1.00 94.44 241 GLU A C 1
ATOM 1917 O O . GLU A 1 241 ? -4.567 9.362 68.683 1.00 94.44 241 GLU A O 1
ATOM 1922 N N . GLU A 1 242 ? -3.283 10.541 67.261 1.00 90.94 242 GLU A N 1
ATOM 1923 C CA . GLU A 1 242 ? -4.109 11.758 67.305 1.00 90.94 242 GLU A CA 1
ATOM 1924 C C . GLU A 1 242 ? -5.504 11.513 66.729 1.00 90.94 242 GLU A C 1
ATOM 1926 O O . GLU A 1 242 ? -6.501 11.904 67.330 1.00 90.94 242 GLU A O 1
ATOM 1931 N N . THR A 1 243 ? -5.600 10.792 65.608 1.00 90.38 243 THR A N 1
ATOM 1932 C CA . THR A 1 243 ? -6.894 10.441 65.002 1.00 90.38 243 THR A CA 1
ATOM 1933 C C . THR A 1 243 ? -7.730 9.587 65.961 1.00 90.38 243 THR A C 1
ATOM 1935 O O . THR A 1 243 ? -8.924 9.828 66.139 1.00 90.38 243 THR A O 1
ATOM 1938 N N . ALA A 1 244 ? -7.110 8.615 66.639 1.00 89.00 244 ALA A N 1
ATOM 1939 C CA . ALA A 1 244 ? -7.769 7.786 67.646 1.00 89.00 244 ALA A CA 1
ATOM 1940 C C . ALA A 1 244 ? -8.126 8.557 68.928 1.00 89.00 244 ALA A C 1
ATOM 1942 O O . ALA A 1 244 ? -9.073 8.182 69.624 1.00 89.00 244 ALA A O 1
ATOM 1943 N N . ARG A 1 245 ? -7.377 9.611 69.270 1.00 91.94 245 ARG A N 1
ATOM 1944 C CA . ARG A 1 245 ? -7.710 10.516 70.376 1.00 91.94 245 ARG A CA 1
ATOM 1945 C C . ARG A 1 245 ? -8.919 11.378 70.025 1.00 91.94 245 ARG A C 1
ATOM 1947 O O . ARG A 1 245 ? -9.895 11.332 70.758 1.00 91.94 245 ARG A O 1
ATOM 1954 N N . MET A 1 246 ? -8.912 12.035 68.863 1.00 89.19 246 MET A N 1
ATOM 1955 C CA . MET A 1 246 ? -10.051 12.823 68.376 1.00 89.19 246 MET A CA 1
ATOM 1956 C C . MET A 1 246 ? -11.337 11.992 68.292 1.00 89.19 246 MET A C 1
ATOM 1958 O O . MET A 1 246 ? -12.393 12.461 68.701 1.00 89.19 246 MET A O 1
ATOM 1962 N N . MET A 1 247 ? -11.267 10.747 67.805 1.00 87.00 247 MET A N 1
ATOM 1963 C CA . MET A 1 247 ? -12.440 9.863 67.778 1.00 87.00 247 MET A CA 1
ATOM 1964 C C . MET A 1 247 ? -12.967 9.526 69.179 1.00 87.00 247 MET A C 1
ATOM 1966 O O . MET A 1 247 ? -14.179 9.449 69.352 1.00 87.00 247 MET A O 1
ATOM 1970 N N . ARG A 1 248 ? -12.086 9.343 70.172 1.00 86.56 248 ARG A N 1
ATOM 1971 C CA . ARG A 1 248 ? -12.495 9.129 71.569 1.00 86.56 248 ARG A CA 1
ATOM 1972 C C . ARG A 1 248 ? -13.118 10.378 72.179 1.00 86.56 248 ARG A C 1
ATOM 1974 O O . ARG A 1 248 ? -14.198 10.271 72.736 1.00 86.56 248 ARG A O 1
ATOM 1981 N N . ASP A 1 249 ? -12.517 11.547 71.979 1.00 85.44 249 ASP A N 1
ATOM 1982 C CA . ASP A 1 249 ? -13.055 12.815 72.489 1.00 85.44 249 ASP A CA 1
ATOM 1983 C C . ASP A 1 249 ? -14.447 13.129 71.903 1.00 85.44 249 ASP A C 1
ATOM 1985 O O . ASP A 1 249 ? -15.309 13.671 72.591 1.00 85.44 249 ASP A O 1
ATOM 1989 N N . ILE A 1 250 ? -14.697 12.755 70.641 1.00 82.38 250 ILE A N 1
ATOM 1990 C CA . ILE A 1 250 ? -16.021 12.877 70.006 1.00 82.38 250 ILE A CA 1
AT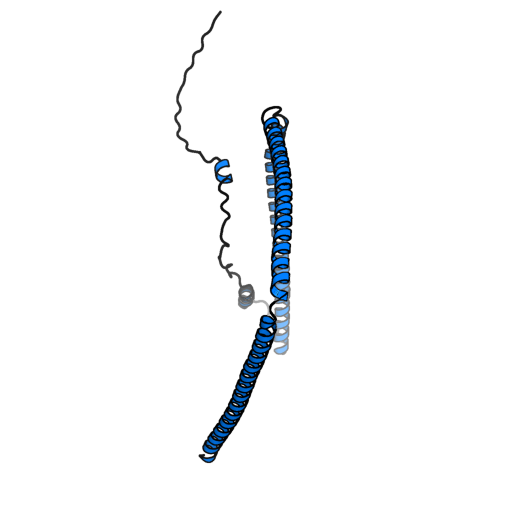OM 1991 C C . ILE A 1 250 ? -17.031 11.881 70.601 1.00 82.38 250 ILE A C 1
ATOM 1993 O O . ILE A 1 250 ? -18.205 12.218 70.729 1.00 82.38 250 ILE A O 1
ATOM 1997 N N . LEU A 1 251 ? -16.599 10.664 70.945 1.00 78.00 251 LEU A N 1
ATOM 1998 C CA . LEU A 1 251 ? -17.458 9.623 71.523 1.00 78.00 251 LEU A CA 1
ATOM 1999 C C . LEU A 1 251 ? -17.781 9.868 73.004 1.00 78.00 251 LEU A C 1
ATOM 2001 O O . LEU A 1 251 ? -18.893 9.566 73.418 1.00 78.00 251 LEU A O 1
ATOM 2005 N N . ASP A 1 252 ? -16.846 10.431 73.771 1.00 75.69 252 ASP A N 1
ATOM 2006 C CA . ASP A 1 252 ? -17.024 10.768 75.192 1.00 75.69 252 ASP A CA 1
ATOM 2007 C C . ASP A 1 252 ? -17.774 12.106 75.398 1.00 75.69 252 ASP A C 1
ATOM 2009 O O . ASP A 1 252 ? -18.164 12.442 76.517 1.00 75.69 252 ASP A O 1
ATOM 2013 N N . GLY A 1 253 ? -17.977 12.885 74.327 1.00 59.28 253 GLY A N 1
ATOM 2014 C CA . GLY A 1 253 ? -18.722 14.151 74.313 1.00 59.28 253 GLY A CA 1
ATOM 2015 C C . GLY A 1 253 ? -20.214 14.043 73.947 1.00 59.28 253 GLY A C 1
ATOM 2016 O O . GLY A 1 253 ? -20.846 15.082 73.734 1.00 59.28 253 GLY A O 1
ATOM 2017 N N . ILE A 1 254 ? -20.762 12.824 73.846 1.00 48.44 254 ILE A N 1
ATOM 2018 C CA . ILE A 1 254 ? -22.179 12.490 73.574 1.00 48.44 254 ILE A CA 1
ATOM 2019 C C . ILE A 1 254 ? -22.769 11.785 74.798 1.00 48.44 254 ILE A C 1
ATOM 2021 O O . ILE A 1 254 ? -23.927 12.107 75.151 1.00 48.44 254 ILE A O 1
#

pLDDT: mean 75.44, std 20.97, range [36.75, 97.88]

Secondary structure (DSSP, 8-state):
---------------------HHHHTT------------------HHHHHHHHHHGGG--PPP------------HHHHHHHHHHHHHHHHHHHHHHHHHHHHHHHHHHHHHHHHHHHHHHHHHHHHHHHHHHHHHHHHHH--SSSHHHHHHHHHHHHHHHHHHHHHHHHHHHHHHHHHHHHHHHHHHHHHHHHHHHTT-THHHHHHHHHHHHHHHHHHHHHHHHHHHHHHHHHHHHHHHHHHHHHHHHHHHT-

Organism: NCBI:txid2675880

Radius of gyration: 49.21 Å; chains: 1; bounding box: 131×54×146 Å

Sequence (254 aa):
MPRIIVTSDDSAKAEGDCSSSLRARLRDDTPPTSPSDKPIPYKNNIYHQVHASLGTHLTVPKTTKKVIQKPEKRDPAAQLRDLYARMGLNIHTTGIARLMEAKHQVGTKREEYVNTIEKTLRRSTRLYDNIRHPLSATIATSADGHRGSFTVRIARLRQDVAAAKEEITRLNNEANECRRIEAEAWKEFKNGFQDGRAASGIDREAKATADEFKEEARGIVRDKYRLLEEIDAEFRVKIQEETARMMRDILDGI

Foldseek 3Di:
DDDDDDDDDDDDDDDDPPPPPPVVVVPPPDDPPDDPPDPDPPPCPVVVVVVVVVVPPPPPDDDDDDDDDDDDPPDVVNVVVVVVVVVVVVCVVVVVVVVVVVVVVVVVVVVVVVVVVVVVVVVVVVVCCVVVVVVVVCVVPVPPDPVVVVVVVVVVVVVVVVVVVVVVVVVVVVVVVVVVVVVVVVVVVVVVVVVVVVPDPPVVVVVVVVVVVVVVVVVVVVVVVVVVVVVVVVVVVVVVVVVVVVVVVVVVVD